Protein AF-A0A6L9IGJ8-F1 (afdb_monomer)

Sequence (249 aa):
MVHISHTLEDIVLTRRIPAMIFTGFQESSHWRQETQRYRALARVAQQVCIFAAKPLPHDSTVDALQVALSGDDPLRQEWFVVIVSTTFSVVLCGQDRLEASTSEATRQFDTFWTFEPQIVAHVLDLLEIVIDHYRPDRLGQFQAARQNYPPHPPDAEIVTAFTTELIRFEERLNQELLRAEAQARAGAERFRQVVQSINDHIYVYAFLADGSPQQIYVSPNWISLTGYPLEKATVDWDFWPSLIVPEDR

Secondary structure (DSSP, 8-state):
-HHHHHHHHHHHHHHT--EEEEEEE-S-TTHHHHHHHHHHHTTTSSEEEEEESSPPPTT--S-EEEEE--TT-GGGSEEEEEEEESS-EEEEEEEE-----SSGGG--EEEEEE--HHHHHHHHHHHHHHHHHH-HHHHHHHHHHHHHS---PPPHHHHHHHHHHHHHHHHHHHHHHHHHHHHHHHHHHHHHHHHHH--S--EEEEE-TTS-EEEEEE-TTHHHHHSS-HHHHHH-TTHHHHHS-GGG-

Solvent-accessible surface area (backbone atoms only — not comparable to full-atom values): 14146 Å² total; per-residue (Å²): 109,69,68,59,54,50,52,58,53,44,53,34,59,78,68,54,44,55,22,41,36,39,35,30,45,43,98,56,94,59,53,73,64,53,50,58,49,53,57,56,40,52,75,43,25,81,35,30,37,41,39,25,66,60,79,72,75,85,84,58,96,52,86,54,49,75,43,64,47,64,88,89,47,68,62,51,55,23,38,36,43,36,40,29,23,88,54,34,19,35,36,38,41,26,39,59,70,80,67,93,55,97,43,84,90,68,60,59,55,66,64,54,70,46,43,52,31,69,58,42,47,53,53,50,54,54,49,46,57,52,36,46,74,73,38,53,93,45,38,68,61,51,54,54,49,44,70,77,33,56,59,37,62,55,38,72,67,54,54,51,53,54,50,52,51,52,53,54,49,50,53,50,52,52,52,51,50,54,50,52,52,51,50,52,52,56,47,53,51,51,50,50,53,52,60,72,71,45,95,58,80,47,73,44,69,48,67,47,97,88,66,49,79,41,70,74,44,71,40,82,48,43,34,80,76,70,73,45,66,64,64,51,60,65,75,34,79,66,52,61,66,67,73,47,55,82,92,79,103

Mean predicted aligned error: 10.55 Å

Structure (mmCIF, N/CA/C/O backbone):
data_AF-A0A6L9IGJ8-F1
#
_entry.id   AF-A0A6L9IGJ8-F1
#
loop_
_atom_site.group_PDB
_atom_site.id
_atom_site.type_symbol
_atom_site.label_atom_id
_atom_site.label_alt_id
_atom_site.label_comp_id
_atom_site.label_asym_id
_atom_site.label_entity_id
_atom_site.label_seq_id
_atom_site.pdbx_PDB_ins_code
_atom_site.Cartn_x
_atom_site.Cartn_y
_atom_site.Cartn_z
_atom_site.occupancy
_atom_site.B_iso_or_equiv
_atom_site.auth_seq_id
_atom_site.auth_comp_id
_atom_site.auth_asym_id
_atom_site.auth_atom_id
_atom_site.pdbx_PDB_model_num
ATOM 1 N N . MET A 1 1 ? 0.252 2.130 -3.627 1.00 75.88 1 MET A N 1
ATOM 2 C CA . MET A 1 1 ? -0.592 1.503 -2.587 1.00 75.88 1 MET A CA 1
ATOM 3 C C . MET A 1 1 ? 0.224 0.714 -1.561 1.00 75.88 1 MET A C 1
ATOM 5 O O . MET A 1 1 ? 0.221 1.112 -0.405 1.00 75.88 1 MET A O 1
ATOM 9 N N . VAL A 1 2 ? 0.974 -0.324 -1.963 1.00 81.56 2 VAL A N 1
ATOM 10 C CA . VAL A 1 2 ? 1.732 -1.202 -1.036 1.00 81.56 2 VAL A CA 1
ATOM 11 C C . VAL A 1 2 ? 2.660 -0.431 -0.089 1.00 81.56 2 VAL A C 1
ATOM 13 O O . VAL A 1 2 ? 2.578 -0.627 1.117 1.00 81.56 2 VAL A O 1
ATOM 16 N N . HIS A 1 3 ? 3.466 0.512 -0.596 1.00 86.12 3 HIS A N 1
ATOM 17 C CA . HIS A 1 3 ? 4.354 1.309 0.264 1.00 86.12 3 HIS A CA 1
ATOM 18 C C . HIS A 1 3 ? 3.593 2.084 1.351 1.00 86.12 3 HIS A C 1
ATOM 20 O O . HIS A 1 3 ? 4.024 2.107 2.494 1.00 86.12 3 HIS A O 1
ATOM 26 N N . ILE A 1 4 ? 2.446 2.687 1.012 1.00 89.62 4 ILE A N 1
ATOM 27 C CA . ILE A 1 4 ? 1.636 3.470 1.961 1.00 89.62 4 ILE A CA 1
ATOM 28 C C . ILE A 1 4 ? 1.093 2.562 3.067 1.00 89.62 4 ILE A C 1
ATOM 30 O O . ILE A 1 4 ? 1.206 2.898 4.243 1.00 89.62 4 ILE A O 1
ATOM 34 N N . SER A 1 5 ? 0.560 1.399 2.683 1.00 89.38 5 SER A N 1
ATOM 35 C CA . SER A 1 5 ? 0.131 0.345 3.611 1.00 89.38 5 SER A CA 1
ATOM 36 C C . SER A 1 5 ? 1.266 -0.016 4.566 1.00 89.38 5 SER A C 1
ATOM 38 O O . SER A 1 5 ? 1.129 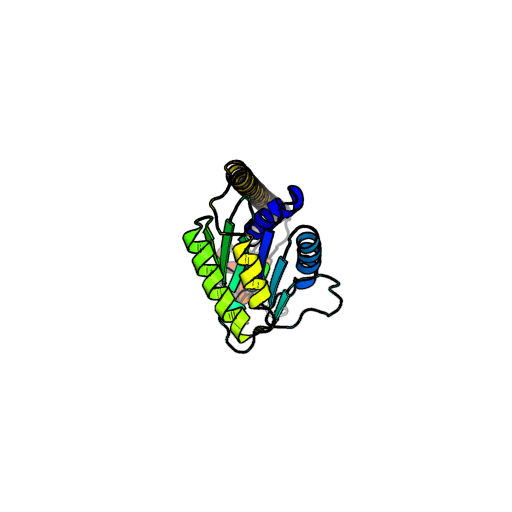0.065 5.789 1.00 89.38 5 SER A O 1
ATOM 40 N N . HIS A 1 6 ? 2.441 -0.304 3.993 1.00 89.81 6 HIS A N 1
ATOM 41 C CA . HIS A 1 6 ? 3.619 -0.684 4.754 1.00 89.81 6 HIS A CA 1
ATOM 42 C C . HIS A 1 6 ? 4.050 0.405 5.736 1.00 89.81 6 HIS A C 1
ATOM 44 O O . HIS A 1 6 ? 4.222 0.106 6.915 1.00 89.81 6 HIS A O 1
ATOM 50 N N . THR A 1 7 ? 4.097 1.667 5.302 1.00 92.75 7 THR A N 1
ATOM 51 C CA . THR A 1 7 ? 4.401 2.814 6.169 1.00 92.75 7 THR A CA 1
ATOM 52 C C . THR A 1 7 ? 3.417 2.924 7.336 1.00 92.75 7 THR A C 1
ATOM 54 O O . THR A 1 7 ? 3.841 3.096 8.478 1.00 92.75 7 THR A O 1
ATOM 57 N N . LEU A 1 8 ? 2.109 2.807 7.083 1.00 93.31 8 LEU A N 1
ATOM 58 C CA . LEU A 1 8 ? 1.090 2.917 8.129 1.00 93.31 8 LEU A CA 1
ATOM 59 C C . LEU A 1 8 ? 1.215 1.801 9.168 1.00 93.31 8 LEU A C 1
ATOM 61 O O . LEU A 1 8 ? 1.179 2.081 10.367 1.00 93.31 8 LEU A O 1
ATOM 65 N N . GLU A 1 9 ? 1.403 0.549 8.746 1.00 92.44 9 GLU A N 1
ATOM 66 C CA . GLU A 1 9 ? 1.531 -0.532 9.726 1.00 92.44 9 GLU A CA 1
ATOM 67 C C . GLU A 1 9 ? 2.950 -0.600 10.349 1.00 92.44 9 GLU A C 1
ATOM 69 O O . GLU A 1 9 ? 3.097 -1.055 11.483 1.00 92.44 9 GLU A O 1
ATOM 74 N N . ASP A 1 10 ? 3.983 -0.020 9.719 1.00 93.62 10 ASP A N 1
ATOM 75 C CA . ASP A 1 10 ? 5.314 0.172 10.328 1.00 93.62 10 ASP A CA 1
ATOM 76 C C . ASP A 1 10 ? 5.292 1.198 11.462 1.00 93.62 10 ASP A C 1
ATOM 78 O O . ASP A 1 10 ? 5.988 1.021 12.468 1.00 93.62 10 ASP A O 1
ATOM 82 N N . ILE A 1 11 ? 4.468 2.244 11.342 1.00 92.94 11 ILE A N 1
ATOM 83 C CA . ILE A 1 11 ? 4.208 3.193 12.433 1.00 92.94 11 ILE A CA 1
ATOM 84 C C . ILE A 1 11 ? 3.651 2.437 13.644 1.00 92.94 11 ILE A C 1
ATOM 86 O O . ILE A 1 11 ? 4.135 2.643 14.759 1.00 92.94 11 ILE A O 1
ATOM 90 N N . VAL A 1 12 ? 2.705 1.513 13.434 1.00 92.69 12 VAL A N 1
ATOM 91 C CA . VAL A 1 12 ? 2.147 0.672 14.506 1.00 92.69 12 VAL A CA 1
ATOM 92 C C . VAL A 1 12 ? 3.216 -0.233 15.120 1.00 92.69 12 VAL A C 1
ATOM 94 O O . VAL A 1 12 ? 3.364 -0.260 16.343 1.00 92.69 12 VAL A O 1
ATOM 97 N N . LEU A 1 13 ? 3.988 -0.946 14.294 1.00 91.88 13 LEU A N 1
ATOM 98 C CA . LEU A 1 13 ? 5.010 -1.894 14.752 1.00 91.88 13 LEU A CA 1
ATOM 99 C C . LEU A 1 13 ? 6.140 -1.212 15.524 1.00 91.88 13 LEU A C 1
ATOM 101 O O . LEU A 1 13 ? 6.476 -1.626 16.634 1.00 91.88 13 LEU A O 1
ATOM 105 N N . THR A 1 14 ? 6.718 -0.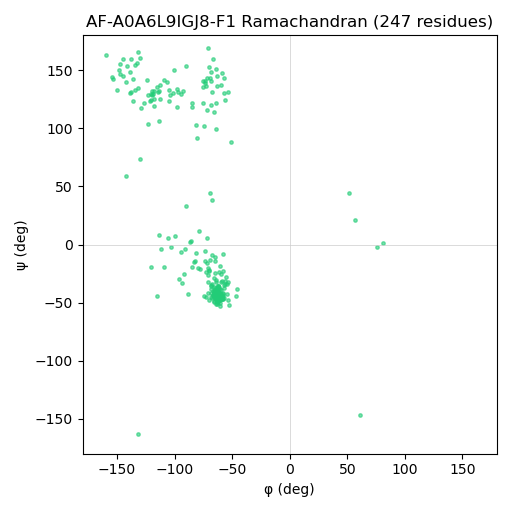163 14.943 1.00 91.56 14 THR A N 1
ATOM 106 C CA . THR A 1 14 ? 7.916 0.503 15.472 1.00 91.56 14 THR A CA 1
ATOM 107 C C . THR A 1 14 ? 7.612 1.224 16.778 1.00 91.56 14 THR A C 1
ATOM 109 O O . THR A 1 14 ? 8.412 1.193 17.712 1.00 91.56 14 THR A O 1
ATOM 112 N N . ARG A 1 15 ? 6.429 1.839 16.870 1.00 91.31 15 ARG A N 1
ATOM 113 C CA . ARG A 1 15 ? 5.987 2.587 18.056 1.00 91.31 15 ARG A CA 1
ATOM 114 C C . ARG A 1 15 ? 5.209 1.728 19.051 1.00 91.31 15 ARG A C 1
ATOM 116 O O . ARG A 1 15 ? 4.852 2.213 20.117 1.00 91.31 15 ARG A O 1
ATOM 123 N N . ARG A 1 16 ? 4.963 0.459 18.711 1.00 90.88 16 ARG A N 1
ATOM 124 C CA . ARG A 1 16 ? 4.187 -0.510 19.496 1.00 90.88 16 ARG A CA 1
ATOM 125 C C . ARG A 1 16 ? 2.812 0.026 19.911 1.00 90.88 16 ARG A C 1
ATOM 127 O O . ARG A 1 16 ? 2.412 -0.118 21.063 1.00 90.88 16 ARG A O 1
ATOM 134 N N . ILE A 1 17 ? 2.116 0.669 18.975 1.00 90.44 17 ILE A N 1
ATOM 135 C CA . ILE A 1 17 ? 0.819 1.306 19.227 1.00 90.44 17 ILE A CA 1
ATOM 136 C C . ILE A 1 17 ? -0.265 0.219 19.324 1.00 90.44 17 ILE A C 1
ATOM 138 O O . ILE A 1 17 ? -0.461 -0.520 18.358 1.00 90.44 17 ILE A O 1
ATOM 142 N N . PRO A 1 18 ? -1.008 0.119 20.440 1.00 90.31 18 PRO A N 1
ATOM 143 C CA . PRO A 1 18 ? -2.175 -0.749 20.511 1.00 90.31 18 PRO A CA 1
ATOM 144 C C . PRO A 1 18 ? -3.245 -0.261 19.529 1.00 90.31 18 PRO A C 1
ATOM 146 O O . PRO A 1 18 ? -3.690 0.885 19.609 1.00 90.31 18 PRO A O 1
ATOM 149 N N . ALA A 1 19 ? -3.654 -1.125 18.605 1.00 91.88 19 ALA A N 1
ATOM 150 C CA . ALA A 1 19 ? -4.614 -0.784 17.562 1.00 91.88 19 ALA A CA 1
ATOM 151 C C . ALA A 1 19 ? -5.533 -1.962 17.220 1.00 91.88 19 ALA A C 1
ATOM 153 O O . ALA A 1 19 ? -5.188 -3.124 17.456 1.00 91.88 19 ALA A O 1
ATOM 154 N N . MET A 1 20 ? -6.677 -1.644 16.622 1.00 91.75 20 MET A N 1
ATOM 155 C CA . MET A 1 20 ? -7.432 -2.557 15.774 1.00 91.75 20 MET A CA 1
ATOM 156 C C . MET A 1 20 ? -6.996 -2.352 14.329 1.00 91.75 20 MET A C 1
ATOM 158 O O . MET A 1 20 ? -6.927 -1.215 13.858 1.00 91.75 20 MET A O 1
ATOM 162 N N . ILE A 1 21 ? -6.714 -3.444 13.629 1.00 92.06 21 ILE A N 1
ATOM 163 C CA . ILE A 1 21 ? -6.313 -3.421 12.223 1.00 92.06 21 ILE A CA 1
ATOM 164 C C . ILE A 1 21 ? -7.281 -4.287 11.433 1.00 92.06 21 ILE A C 1
ATOM 166 O O . ILE A 1 21 ? -7.492 -5.444 11.780 1.00 92.06 21 ILE A O 1
ATOM 170 N N . PHE A 1 22 ? -7.835 -3.745 10.358 1.00 91.56 22 PHE A N 1
ATOM 171 C CA . PHE A 1 22 ? -8.668 -4.465 9.402 1.00 91.56 22 PHE A CA 1
ATOM 172 C C . PHE A 1 22 ? -7.979 -4.422 8.054 1.00 91.56 22 PHE A C 1
ATOM 174 O O . PHE A 1 22 ? -7.546 -3.355 7.626 1.00 91.56 22 PHE A O 1
ATOM 181 N N . THR A 1 23 ? -7.871 -5.559 7.384 1.00 89.25 23 THR A N 1
ATOM 182 C CA . THR A 1 23 ? -7.242 -5.614 6.070 1.00 89.25 23 THR A CA 1
ATOM 183 C C . THR A 1 23 ? -7.955 -6.584 5.146 1.00 89.25 23 THR A C 1
ATOM 185 O O . THR A 1 23 ? -8.373 -7.659 5.576 1.00 89.25 23 THR A O 1
ATOM 188 N N . GLY A 1 24 ? -8.102 -6.192 3.885 1.00 85.56 24 GLY A N 1
ATOM 189 C CA . GLY A 1 24 ? -8.601 -7.041 2.812 1.00 85.56 24 GLY A CA 1
ATOM 190 C C . GLY A 1 24 ? -7.525 -7.281 1.766 1.00 85.56 24 GLY A C 1
ATOM 191 O O . GLY A 1 24 ? -6.843 -6.338 1.359 1.00 85.56 24 GLY A O 1
ATOM 192 N N . PHE A 1 25 ? -7.393 -8.535 1.327 1.00 74.19 25 PHE A N 1
ATOM 193 C CA . PHE A 1 25 ? -6.505 -8.908 0.226 1.00 74.19 25 PHE A CA 1
ATOM 194 C C . PHE A 1 25 ? -7.294 -9.512 -0.929 1.00 74.19 25 PHE A C 1
ATOM 196 O O . PHE A 1 25 ? -8.012 -10.503 -0.761 1.00 74.19 25 PHE A O 1
ATOM 203 N N . GLN A 1 26 ? -7.052 -8.988 -2.128 1.00 65.06 26 GLN A N 1
ATOM 204 C CA . GLN A 1 26 ? -7.329 -9.701 -3.370 1.00 65.06 26 GLN A CA 1
ATOM 205 C C . GLN A 1 26 ? -6.430 -10.949 -3.438 1.00 65.06 26 GLN A C 1
ATOM 207 O O . GLN A 1 26 ? -5.342 -10.955 -2.862 1.00 65.06 26 GLN A O 1
ATOM 212 N N . GLU A 1 27 ? -6.883 -12.010 -4.112 1.00 59.62 27 GLU A N 1
ATOM 213 C CA . GLU A 1 27 ? -6.165 -13.286 -4.279 1.00 59.62 27 GLU A CA 1
ATOM 214 C C . GLU A 1 27 ? -4.722 -13.075 -4.789 1.00 59.62 27 GLU A C 1
ATOM 216 O O . GLU A 1 27 ? -4.479 -13.067 -5.992 1.00 59.62 27 GLU A O 1
ATOM 221 N N . SER A 1 28 ? -3.762 -12.876 -3.879 1.00 52.97 28 SER A N 1
ATOM 222 C CA . SER A 1 28 ? -2.378 -12.539 -4.219 1.00 52.97 28 SER A CA 1
ATOM 223 C C . SER A 1 28 ? -1.454 -13.729 -4.001 1.00 52.97 28 SER A C 1
ATOM 225 O O . SER A 1 28 ? -1.535 -14.470 -3.013 1.00 52.97 28 SER A O 1
ATOM 227 N N . SER A 1 29 ? -0.517 -13.901 -4.930 1.00 51.62 29 SER A N 1
ATOM 228 C CA . SER A 1 29 ? 0.546 -14.905 -4.839 1.00 51.62 29 SER A CA 1
ATOM 229 C C . SER A 1 29 ? 1.571 -14.580 -3.729 1.00 51.62 29 SER A C 1
ATOM 231 O O . SER A 1 29 ? 2.335 -15.446 -3.290 1.00 51.62 29 SER A O 1
ATOM 233 N N . HIS A 1 30 ? 1.525 -13.348 -3.206 1.00 53.94 30 HIS A N 1
ATOM 234 C CA . HIS A 1 30 ? 2.421 -12.783 -2.195 1.00 53.94 30 HIS A CA 1
ATOM 235 C C . HIS A 1 30 ? 2.016 -13.056 -0.735 1.00 53.94 30 HIS A C 1
ATOM 237 O O . HIS A 1 30 ? 2.738 -12.657 0.183 1.00 53.94 30 HIS A O 1
ATOM 243 N N . TRP A 1 31 ? 0.929 -13.804 -0.496 1.00 57.81 31 TRP A N 1
ATOM 244 C CA . TRP A 1 31 ? 0.383 -14.075 0.843 1.00 57.81 31 TRP A CA 1
ATOM 245 C C . TRP A 1 31 ? 1.431 -14.482 1.898 1.00 57.81 31 TRP A C 1
ATOM 247 O O . TRP A 1 31 ? 1.349 -14.058 3.050 1.00 57.81 31 TRP A O 1
ATOM 257 N N . ARG A 1 32 ? 2.454 -15.274 1.542 1.00 54.84 32 ARG A N 1
ATOM 258 C CA . ARG A 1 32 ? 3.469 -15.721 2.519 1.00 54.84 32 ARG A CA 1
ATOM 259 C C . ARG A 1 32 ? 4.271 -14.572 3.139 1.00 54.84 32 ARG A C 1
ATOM 261 O O . ARG A 1 32 ? 4.600 -14.663 4.319 1.00 54.84 32 ARG A O 1
ATOM 268 N N . GLN A 1 33 ? 4.602 -13.535 2.368 1.00 60.09 33 GLN A N 1
ATOM 269 C CA . GLN A 1 33 ? 5.370 -12.389 2.872 1.00 60.09 33 GLN A CA 1
ATOM 270 C C . GLN A 1 33 ? 4.501 -11.521 3.786 1.00 60.09 33 GLN A C 1
ATOM 272 O O . GLN A 1 33 ? 4.904 -11.220 4.911 1.00 60.09 33 GLN A O 1
ATOM 277 N N . GLU A 1 34 ? 3.266 -11.243 3.368 1.00 69.62 34 GLU A N 1
ATOM 278 C CA . GLU A 1 34 ? 2.291 -10.507 4.179 1.00 69.62 34 GLU A CA 1
ATOM 279 C C . GLU A 1 34 ? 1.941 -11.267 5.472 1.00 69.62 34 GLU A C 1
ATOM 281 O O . GLU A 1 34 ? 1.867 -10.679 6.549 1.00 69.62 34 GLU A O 1
ATOM 286 N N . THR A 1 35 ? 1.877 -12.604 5.441 1.00 67.00 35 THR A N 1
ATOM 287 C CA . THR A 1 35 ? 1.619 -13.430 6.639 1.00 67.00 35 THR A CA 1
ATOM 288 C C . THR A 1 35 ? 2.607 -13.148 7.777 1.00 67.00 35 THR A C 1
ATOM 290 O O . THR A 1 35 ? 2.212 -13.079 8.942 1.00 67.00 35 THR A O 1
ATOM 293 N N . GLN A 1 36 ? 3.905 -13.005 7.481 1.00 71.81 36 GLN A N 1
ATOM 294 C CA . GLN A 1 36 ? 4.911 -12.735 8.515 1.00 71.81 36 GLN A CA 1
ATOM 295 C C . GLN A 1 36 ? 4.703 -11.360 9.156 1.00 71.81 36 GLN A C 1
ATOM 297 O O . GLN A 1 36 ? 4.879 -11.202 10.366 1.00 71.81 36 GLN A O 1
ATOM 302 N N . ARG A 1 37 ? 4.293 -10.385 8.351 1.00 79.12 37 ARG A N 1
ATOM 303 C CA . ARG A 1 37 ? 4.022 -9.024 8.787 1.00 79.12 37 ARG A CA 1
ATOM 304 C C . ARG A 1 37 ? 2.769 -8.948 9.655 1.00 79.12 37 ARG A C 1
ATOM 306 O O . ARG A 1 37 ? 2.848 -8.443 10.772 1.00 79.12 37 ARG A O 1
ATOM 313 N N . TYR A 1 38 ? 1.664 -9.563 9.238 1.00 77.38 38 TYR A N 1
ATOM 314 C CA . TYR A 1 38 ? 0.446 -9.615 10.056 1.00 77.38 38 TYR A CA 1
ATOM 315 C C . TYR A 1 38 ? 0.621 -10.429 11.342 1.00 77.38 38 TYR A C 1
ATOM 317 O O . TYR A 1 38 ? 0.041 -10.084 12.370 1.00 77.38 38 TYR A O 1
ATOM 325 N N . ARG A 1 39 ? 1.508 -11.435 11.349 1.00 76.50 39 ARG A N 1
ATOM 326 C CA . ARG A 1 39 ? 1.956 -12.094 12.591 1.00 76.50 39 ARG A CA 1
ATOM 327 C C . ARG A 1 39 ? 2.683 -11.136 13.532 1.00 76.50 39 ARG A C 1
ATOM 329 O O . ARG A 1 39 ? 2.503 -11.236 14.742 1.00 76.50 39 ARG A O 1
ATOM 336 N N . ALA A 1 40 ? 3.531 -10.252 13.010 1.00 80.94 40 ALA A N 1
ATOM 337 C CA . ALA A 1 40 ? 4.203 -9.245 13.826 1.00 80.94 40 ALA A CA 1
ATOM 338 C C . ALA A 1 40 ? 3.203 -8.204 14.349 1.00 80.94 40 ALA A C 1
ATOM 340 O O . ALA A 1 40 ? 3.245 -7.872 15.532 1.00 80.94 40 ALA A O 1
ATOM 341 N N . LEU A 1 41 ? 2.269 -7.761 13.500 1.00 83.38 41 LEU A N 1
ATOM 342 C CA . LEU A 1 41 ? 1.224 -6.808 13.874 1.00 83.38 41 LEU A CA 1
ATOM 343 C C . LEU A 1 41 ? 0.331 -7.361 14.970 1.00 83.38 41 LEU A C 1
ATOM 345 O O . LEU A 1 41 ? 0.128 -6.686 15.964 1.00 83.38 41 LEU A O 1
ATOM 349 N N . ALA A 1 42 ? -0.118 -8.605 14.867 1.00 81.06 42 ALA A N 1
ATOM 350 C CA . ALA A 1 42 ? -0.980 -9.209 15.875 1.00 81.06 42 ALA A CA 1
ATOM 351 C C . ALA A 1 42 ? -0.308 -9.457 17.240 1.00 81.06 42 ALA A C 1
ATOM 353 O O . ALA A 1 42 ? -0.984 -9.806 18.198 1.00 81.06 42 ALA A O 1
ATOM 354 N N . ARG A 1 43 ? 1.017 -9.281 17.358 1.00 81.00 43 ARG A N 1
ATOM 355 C CA . ARG A 1 43 ? 1.710 -9.263 18.663 1.00 81.00 43 ARG A CA 1
ATOM 356 C C . ARG A 1 43 ? 1.654 -7.898 19.352 1.00 81.00 43 ARG A C 1
ATOM 358 O O . ARG A 1 43 ? 2.027 -7.799 20.516 1.00 81.00 43 ARG A O 1
ATOM 365 N N . VAL A 1 44 ? 1.295 -6.852 18.614 1.00 83.75 44 VAL A N 1
ATOM 366 C CA . VAL A 1 44 ? 1.296 -5.451 19.058 1.00 83.75 44 VAL A CA 1
ATOM 367 C C . VAL A 1 44 ? -0.126 -4.890 19.072 1.00 83.75 44 VAL A C 1
ATOM 369 O O . VAL A 1 44 ? -0.526 -4.225 20.023 1.00 83.75 44 VAL A O 1
ATOM 372 N N . ALA A 1 45 ? -0.881 -5.167 18.013 1.00 81.56 45 ALA A N 1
ATOM 373 C CA . ALA A 1 45 ? -2.284 -4.839 17.862 1.00 81.56 45 ALA A CA 1
ATOM 374 C C . ALA A 1 45 ? -3.132 -5.684 18.817 1.00 81.56 45 ALA A C 1
ATOM 376 O O . ALA A 1 45 ? -2.855 -6.864 19.027 1.00 81.56 45 ALA A O 1
ATOM 377 N N . GLN A 1 46 ? -4.193 -5.084 19.355 1.00 81.19 46 GLN A N 1
ATOM 378 C CA . GLN A 1 46 ? -5.166 -5.807 20.176 1.00 81.19 46 GLN A CA 1
ATOM 379 C C . GLN A 1 46 ? -6.016 -6.753 19.335 1.00 81.19 46 GLN A C 1
ATOM 381 O O . GLN A 1 46 ? -6.461 -7.793 19.810 1.00 81.19 46 GLN A O 1
ATOM 386 N N . GLN A 1 47 ? -6.273 -6.367 18.087 1.00 82.69 47 GLN A N 1
ATOM 387 C CA . GLN A 1 47 ? -7.090 -7.145 17.177 1.00 82.69 47 GLN A CA 1
ATOM 388 C C . GLN A 1 47 ? -6.627 -6.915 15.745 1.00 82.69 47 GLN A C 1
ATOM 390 O O . GLN A 1 47 ? -6.439 -5.778 15.313 1.00 82.69 47 GLN A O 1
ATOM 395 N N . VAL A 1 48 ? -6.475 -8.006 15.000 1.00 85.38 48 VAL A N 1
ATOM 396 C CA . VAL A 1 48 ? -6.238 -7.975 13.556 1.00 85.38 48 VAL A CA 1
ATOM 397 C C . VAL A 1 48 ? -7.367 -8.749 12.894 1.00 85.38 48 VAL A C 1
ATOM 399 O O . VAL A 1 48 ? -7.598 -9.902 13.239 1.00 85.38 48 VAL A O 1
ATOM 402 N N . CYS A 1 49 ? -8.091 -8.122 11.975 1.00 86.88 49 CYS A N 1
ATOM 403 C CA . CYS A 1 49 ? -9.148 -8.738 11.190 1.00 86.88 49 CYS A CA 1
ATOM 404 C C . CYS A 1 49 ? -8.714 -8.812 9.726 1.00 86.88 49 CYS A C 1
ATOM 406 O O . CYS A 1 49 ? -8.339 -7.798 9.138 1.00 86.88 49 CYS A O 1
ATOM 408 N N . ILE A 1 50 ? -8.751 -10.009 9.152 1.00 86.25 50 ILE A N 1
ATOM 409 C CA . ILE A 1 50 ? -8.305 -10.279 7.790 1.00 86.25 50 ILE A CA 1
ATOM 410 C C . ILE A 1 50 ? -9.492 -10.784 6.977 1.00 86.25 50 ILE A C 1
ATOM 412 O O . ILE A 1 50 ? -10.062 -11.833 7.284 1.00 86.25 50 ILE A O 1
ATOM 416 N N . PHE A 1 51 ? -9.827 -10.042 5.927 1.00 86.00 51 PHE A N 1
ATOM 417 C CA . PHE A 1 51 ? -10.850 -10.369 4.946 1.00 86.00 51 PHE A CA 1
ATOM 418 C C . PHE A 1 51 ? -10.167 -10.995 3.726 1.00 86.00 51 PHE A C 1
ATOM 420 O O . PHE A 1 51 ? -9.303 -10.379 3.099 1.00 86.00 51 PHE A O 1
ATOM 427 N N . ALA A 1 52 ? -10.507 -12.244 3.411 1.00 79.81 52 ALA A N 1
ATOM 428 C CA . ALA A 1 52 ? -9.867 -12.983 2.324 1.00 79.81 52 ALA A CA 1
ATOM 429 C C . ALA A 1 52 ? -10.840 -13.956 1.649 1.00 79.81 52 ALA A C 1
ATOM 431 O O . ALA A 1 52 ? -11.688 -14.551 2.305 1.00 79.81 52 ALA A O 1
ATOM 432 N N . ALA A 1 53 ? -10.683 -14.174 0.340 1.00 71.75 53 ALA A N 1
ATOM 433 C CA . ALA A 1 53 ? -11.525 -15.099 -0.432 1.00 71.75 53 ALA A CA 1
ATOM 434 C C . ALA A 1 53 ? -11.296 -16.588 -0.097 1.00 71.75 53 ALA A C 1
ATOM 436 O O . ALA A 1 53 ? -12.152 -17.433 -0.353 1.00 71.75 53 ALA A O 1
ATOM 437 N N . LYS A 1 54 ? -10.125 -16.938 0.451 1.00 66.00 54 LYS A N 1
ATOM 438 C CA . LYS A 1 54 ? -9.797 -18.300 0.897 1.00 66.00 54 LYS A CA 1
ATOM 439 C C . LYS A 1 54 ? -9.384 -18.279 2.367 1.00 66.00 54 LYS A C 1
ATOM 441 O O . LYS A 1 54 ? -8.672 -17.358 2.769 1.00 66.00 54 LYS A O 1
ATOM 446 N N . PRO A 1 55 ? -9.783 -19.292 3.158 1.00 59.50 55 PRO A N 1
ATOM 447 C CA . PRO A 1 55 ? -9.329 -19.417 4.534 1.00 59.50 55 PRO A CA 1
ATOM 448 C C . PRO A 1 55 ? -7.805 -19.545 4.564 1.00 59.50 55 PRO A C 1
ATOM 450 O O . PRO A 1 55 ? -7.205 -20.249 3.744 1.00 59.50 55 PRO A O 1
ATOM 453 N N . LEU A 1 56 ? -7.178 -18.838 5.500 1.00 58.81 56 LEU A N 1
ATOM 454 C CA . LEU A 1 56 ? -5.730 -18.869 5.654 1.00 58.81 56 LEU A CA 1
ATOM 455 C C . LEU A 1 56 ? -5.303 -20.244 6.191 1.00 58.81 56 LEU A C 1
ATOM 457 O O . LEU A 1 56 ? -6.079 -20.896 6.894 1.00 58.81 56 LEU A O 1
ATOM 461 N N . PRO A 1 57 ? -4.075 -20.710 5.899 1.00 56.78 57 PRO A N 1
ATOM 462 C CA . PRO A 1 57 ? -3.569 -21.948 6.480 1.00 56.78 57 PRO A CA 1
ATOM 463 C C . PRO A 1 57 ? -3.677 -21.911 8.012 1.00 56.78 57 PRO A C 1
ATOM 465 O O . PRO A 1 57 ? -3.222 -20.950 8.634 1.00 56.78 57 PRO A O 1
ATOM 468 N N . HIS A 1 58 ? -4.232 -22.970 8.614 1.00 50.53 58 HIS A N 1
ATOM 469 C CA . HIS A 1 58 ? -4.498 -23.091 10.059 1.00 50.53 58 HIS A CA 1
ATOM 470 C C . HIS A 1 58 ? -3.262 -22.945 10.975 1.00 50.53 58 HIS A C 1
ATOM 472 O O . HIS A 1 58 ? -3.415 -22.828 12.186 1.00 50.53 58 HIS A O 1
ATOM 478 N N . ASP A 1 59 ? -2.050 -22.884 10.416 1.00 46.03 59 ASP A N 1
ATOM 479 C CA . ASP A 1 59 ? -0.782 -22.681 11.135 1.00 46.03 59 ASP A CA 1
ATOM 480 C C . ASP A 1 59 ? -0.579 -21.254 11.690 1.00 46.03 59 ASP A C 1
ATOM 482 O O . ASP A 1 59 ? 0.487 -20.906 12.207 1.00 46.03 59 ASP A O 1
ATOM 486 N N . SER A 1 60 ? -1.573 -20.373 11.580 1.00 46.53 60 SER A N 1
ATOM 487 C CA . SER A 1 60 ? -1.544 -19.067 12.231 1.00 46.53 60 SER A CA 1
ATOM 488 C C . SER A 1 60 ? -1.949 -19.199 13.702 1.00 46.53 60 SER A C 1
ATOM 490 O O . SER A 1 60 ? -3.120 -19.074 14.040 1.00 46.53 60 SER A O 1
ATOM 492 N N . THR A 1 61 ? -0.973 -19.384 14.593 1.00 44.59 61 THR A N 1
ATOM 493 C CA . THR A 1 61 ? -1.094 -19.246 16.063 1.00 44.59 61 THR A CA 1
ATOM 494 C C . THR A 1 61 ? -1.344 -17.792 16.500 1.00 44.59 61 THR A C 1
ATOM 496 O O . THR A 1 61 ? -0.733 -17.293 17.443 1.00 44.59 61 THR A O 1
ATOM 499 N N . VAL A 1 62 ? -2.140 -17.060 15.733 1.00 50.53 62 VAL A N 1
ATOM 500 C CA . VAL A 1 62 ? -2.362 -15.628 15.860 1.00 50.53 62 VAL A CA 1
ATOM 501 C C . VAL A 1 62 ? -3.842 -15.430 16.131 1.00 50.53 62 VAL A C 1
ATOM 503 O O . VAL A 1 62 ? -4.652 -15.964 15.377 1.00 50.53 62 VAL A O 1
ATOM 506 N N . ASP A 1 63 ? -4.189 -14.624 17.134 1.00 60.16 63 ASP A N 1
ATOM 507 C CA . ASP A 1 63 ? -5.560 -14.153 17.400 1.00 60.16 63 ASP A CA 1
ATOM 508 C C . ASP A 1 63 ? -6.048 -13.162 16.317 1.00 60.16 63 ASP A C 1
ATOM 510 O O . ASP A 1 63 ? -6.620 -12.109 16.594 1.00 60.16 63 ASP A O 1
ATOM 514 N N . ALA A 1 64 ? -5.793 -13.477 15.046 1.00 68.94 64 ALA A N 1
ATOM 515 C CA . ALA A 1 64 ? -6.323 -12.744 13.915 1.00 68.94 64 ALA A CA 1
ATOM 516 C C . ALA A 1 64 ? -7.722 -13.286 13.595 1.00 68.94 64 ALA A C 1
ATOM 518 O O . ALA A 1 64 ? -7.897 -14.473 13.303 1.00 68.94 64 ALA A O 1
ATOM 519 N N . LEU A 1 65 ? -8.723 -12.411 13.637 1.00 72.38 65 LEU A N 1
ATOM 520 C CA . LEU A 1 65 ? -10.070 -12.710 13.177 1.00 72.38 65 LEU A CA 1
ATOM 521 C C . LEU A 1 65 ? -10.043 -12.874 11.654 1.00 72.38 65 LEU A C 1
ATOM 523 O O . LEU A 1 65 ? -9.686 -11.946 10.940 1.00 72.38 65 LEU A O 1
ATOM 527 N N . GLN A 1 66 ? -10.423 -14.044 11.151 1.00 79.31 66 GLN A N 1
ATOM 528 C CA . GLN A 1 66 ? -10.498 -14.295 9.711 1.00 79.31 66 GLN A CA 1
ATOM 529 C C . GLN A 1 66 ? -11.952 -14.278 9.240 1.00 79.31 66 GLN A C 1
ATOM 531 O O . GLN A 1 66 ? -12.802 -14.985 9.799 1.00 79.31 66 GLN A O 1
ATOM 536 N N . VAL A 1 67 ? -12.208 -13.492 8.197 1.00 81.44 67 VAL A N 1
ATOM 537 C CA . VAL A 1 67 ? -13.491 -13.388 7.502 1.00 81.44 67 VAL A CA 1
ATOM 538 C C . VAL A 1 67 ? -13.298 -13.936 6.090 1.00 81.44 67 VAL A C 1
ATOM 540 O O . VAL A 1 67 ? -12.633 -13.323 5.255 1.00 81.44 67 VAL A O 1
ATOM 543 N N . ALA A 1 68 ? -13.837 -15.133 5.849 1.00 83.25 68 ALA A N 1
ATOM 544 C CA . ALA A 1 68 ? -13.781 -15.781 4.545 1.00 83.25 68 ALA A CA 1
ATOM 545 C C . ALA A 1 68 ? -14.890 -15.214 3.646 1.00 83.25 68 ALA A C 1
ATOM 547 O O . ALA A 1 68 ? -16.057 -15.562 3.813 1.00 83.25 68 ALA A O 1
ATOM 548 N N . LEU A 1 69 ? -14.516 -14.330 2.723 1.00 82.62 69 LEU A N 1
ATOM 549 C CA . LEU A 1 69 ? -15.428 -13.717 1.758 1.00 82.62 69 LEU A CA 1
ATOM 550 C C . LEU A 1 69 ? -15.827 -14.736 0.684 1.00 82.62 69 LEU A C 1
ATOM 552 O O . LEU A 1 69 ? -14.990 -15.513 0.221 1.00 82.62 69 LEU A O 1
ATOM 556 N N . SER A 1 70 ? -17.090 -14.721 0.255 1.00 81.50 70 SER A N 1
ATOM 557 C CA . SER A 1 70 ? -17.623 -15.683 -0.720 1.00 81.50 70 SER A CA 1
ATOM 558 C C . SER A 1 70 ? -18.367 -14.995 -1.865 1.00 81.50 70 SER A C 1
ATOM 560 O O . SER A 1 70 ? -18.791 -13.854 -1.727 1.00 81.50 70 SER A O 1
ATOM 562 N N . GLY A 1 71 ? -18.544 -15.688 -2.996 1.00 80.94 71 GLY A N 1
ATOM 563 C CA . GLY A 1 71 ? -19.316 -15.163 -4.131 1.00 80.94 71 GLY A CA 1
ATOM 564 C C . GLY A 1 71 ? -18.730 -13.874 -4.712 1.00 80.94 71 GLY A C 1
ATOM 565 O O . GLY A 1 71 ? -17.518 -13.684 -4.690 1.00 80.94 71 GLY A O 1
ATOM 566 N N . ASP A 1 72 ? -19.576 -12.982 -5.213 1.00 76.75 72 ASP A N 1
ATOM 567 C CA . ASP A 1 72 ? -19.159 -11.732 -5.866 1.00 76.75 72 ASP A CA 1
ATOM 568 C C . ASP A 1 72 ? -19.023 -10.556 -4.881 1.00 76.75 72 ASP A C 1
ATOM 570 O O . ASP A 1 72 ? -19.312 -9.412 -5.227 1.00 76.75 72 ASP A O 1
ATOM 574 N N . ASP A 1 73 ? -18.615 -10.832 -3.637 1.00 82.19 73 ASP A N 1
ATOM 575 C CA . ASP A 1 73 ? -18.427 -9.799 -2.616 1.00 82.19 73 ASP A CA 1
ATOM 576 C C . ASP A 1 73 ? -17.436 -8.718 -3.103 1.00 82.19 73 ASP A C 1
ATOM 578 O O . ASP A 1 73 ? -16.304 -9.065 -3.471 1.00 82.19 73 ASP A O 1
ATOM 582 N N . PRO A 1 74 ? -17.826 -7.426 -3.110 1.00 79.56 74 PRO A N 1
ATOM 583 C CA . PRO A 1 74 ? -16.984 -6.339 -3.608 1.00 79.56 74 PRO A CA 1
ATOM 584 C C . PRO A 1 74 ? -15.608 -6.278 -2.940 1.00 79.56 74 PRO A C 1
ATOM 586 O O . PRO A 1 74 ? -14.612 -6.015 -3.615 1.00 79.56 74 PRO A O 1
ATOM 589 N N . LEU A 1 75 ? -15.512 -6.636 -1.651 1.00 82.06 75 LEU A N 1
ATOM 590 C CA . LEU A 1 75 ? -14.248 -6.612 -0.912 1.00 82.06 75 LEU A CA 1
ATOM 591 C C . LEU A 1 75 ? -13.217 -7.617 -1.444 1.00 82.06 75 LEU A C 1
ATOM 593 O O . LEU A 1 75 ? -12.038 -7.513 -1.118 1.00 82.06 75 LEU A O 1
ATOM 597 N N . ARG A 1 76 ? -13.614 -8.580 -2.290 1.00 79.12 76 ARG A N 1
ATOM 598 C CA . ARG A 1 76 ? -12.665 -9.470 -2.984 1.00 79.12 76 ARG A CA 1
ATOM 599 C C . ARG A 1 76 ? -11.865 -8.757 -4.075 1.00 79.12 76 ARG A C 1
ATOM 601 O O . ARG A 1 76 ? -10.838 -9.287 -4.493 1.00 79.12 76 ARG A O 1
ATOM 608 N N . GLN A 1 77 ? -12.344 -7.614 -4.566 1.00 75.50 77 GLN A N 1
ATOM 609 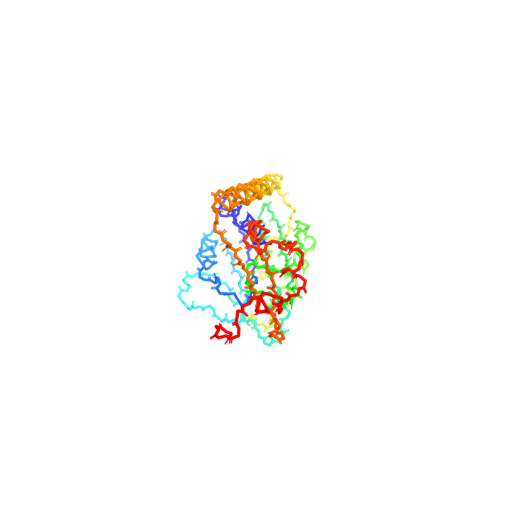C CA . GLN A 1 77 ? -11.697 -6.804 -5.607 1.00 75.50 77 GLN A CA 1
ATOM 610 C C . GLN A 1 77 ? -10.995 -5.564 -5.038 1.00 75.50 77 GLN A C 1
ATOM 612 O O . GLN A 1 77 ? -10.367 -4.808 -5.781 1.00 75.50 77 GLN A O 1
ATOM 617 N N . GLU A 1 78 ? -11.089 -5.364 -3.726 1.00 81.38 78 GLU A N 1
ATOM 618 C CA . GLU A 1 78 ? -10.528 -4.218 -3.030 1.00 81.38 78 GLU A CA 1
ATOM 619 C C . GLU A 1 78 ? -9.327 -4.643 -2.189 1.00 81.38 78 GLU A C 1
ATOM 621 O O . GLU A 1 78 ? -9.304 -5.701 -1.556 1.00 81.38 78 GLU A O 1
ATOM 626 N N . TRP A 1 79 ? -8.316 -3.784 -2.164 1.00 85.56 79 TRP A N 1
ATOM 627 C CA . TRP A 1 79 ? -7.264 -3.836 -1.165 1.00 85.56 79 TRP A CA 1
ATOM 628 C C . TRP A 1 79 ? -7.500 -2.707 -0.184 1.00 85.56 79 TRP A C 1
ATOM 630 O O . TRP A 1 79 ? -7.508 -1.537 -0.568 1.00 85.56 79 TRP A O 1
ATOM 640 N N . PHE A 1 80 ? -7.616 -3.029 1.098 1.00 90.06 80 PHE A N 1
ATOM 641 C CA . PHE A 1 80 ? -7.766 -1.999 2.113 1.00 90.06 80 PHE A CA 1
ATOM 642 C C . PHE A 1 80 ? -6.999 -2.322 3.385 1.00 90.06 80 PHE A C 1
ATOM 644 O O . PHE A 1 80 ? -6.752 -3.482 3.720 1.00 90.06 80 PHE A O 1
ATOM 651 N N . VAL A 1 81 ? -6.643 -1.259 4.098 1.00 92.56 81 VAL A N 1
ATOM 652 C CA . VAL A 1 81 ? -6.113 -1.284 5.454 1.00 92.56 81 VAL A CA 1
ATOM 653 C C . VAL A 1 81 ? -6.800 -0.183 6.245 1.00 92.56 81 VAL A C 1
ATOM 655 O O . VAL A 1 81 ? -6.753 0.990 5.882 1.00 92.56 81 VAL A O 1
ATOM 658 N N . VAL A 1 82 ? -7.434 -0.567 7.345 1.00 95.38 82 VAL A N 1
ATOM 659 C CA . VAL A 1 82 ? -8.020 0.349 8.319 1.00 95.38 82 VAL A CA 1
ATOM 660 C C . VAL A 1 82 ? -7.307 0.129 9.636 1.00 95.38 82 VAL A C 1
ATOM 662 O O . VAL A 1 82 ? -7.256 -0.995 10.130 1.00 95.38 82 VAL A O 1
ATOM 665 N N . ILE A 1 83 ? -6.751 1.191 10.209 1.00 95.69 83 ILE A N 1
ATOM 666 C CA . ILE A 1 83 ? -6.107 1.145 11.524 1.00 95.69 83 ILE A CA 1
ATOM 667 C C . ILE A 1 83 ? -6.842 2.119 12.423 1.00 95.69 83 ILE A C 1
ATOM 669 O O . ILE A 1 83 ? -7.036 3.276 12.058 1.00 95.69 83 ILE A O 1
ATOM 673 N N . VAL A 1 84 ? -7.233 1.653 13.602 1.00 96.25 84 VAL A N 1
ATOM 674 C CA . VAL A 1 84 ? -7.875 2.474 14.626 1.00 96.25 84 VAL A CA 1
ATOM 675 C C . VAL A 1 84 ? -7.130 2.250 15.926 1.00 96.25 84 VAL A C 1
ATOM 677 O O . VAL A 1 84 ? -7.053 1.128 16.423 1.00 96.25 84 VAL A O 1
ATOM 680 N N . SER A 1 85 ? -6.525 3.304 16.454 1.00 94.19 85 SER A N 1
ATOM 681 C CA . SER A 1 85 ? -5.690 3.239 17.654 1.00 94.19 85 SER A CA 1
ATOM 682 C C . SER A 1 85 ? -6.070 4.340 18.640 1.00 94.19 85 SER A C 1
ATOM 684 O O . SER A 1 85 ? -7.150 4.913 18.531 1.00 94.19 85 SER A O 1
ATOM 686 N N . THR A 1 86 ? -5.202 4.628 19.610 1.00 91.19 86 THR A N 1
ATOM 687 C CA . THR A 1 86 ? -5.334 5.785 20.511 1.00 91.19 86 THR A CA 1
ATOM 688 C C . THR A 1 86 ? -4.551 7.016 20.053 1.00 91.19 86 THR A C 1
ATOM 690 O O . THR A 1 86 ? -4.647 8.039 20.718 1.00 91.19 86 THR A O 1
ATOM 693 N N . THR A 1 87 ? -3.738 6.909 18.993 1.00 93.56 87 THR A N 1
ATOM 694 C CA . THR A 1 87 ? -2.895 8.016 18.486 1.00 93.56 87 THR A CA 1
ATOM 695 C C . THR A 1 87 ? -3.191 8.411 17.041 1.00 93.56 87 THR A C 1
ATOM 697 O O . THR A 1 87 ? -2.810 9.491 16.594 1.00 93.56 87 THR A O 1
ATOM 700 N N . PHE A 1 88 ? -3.830 7.529 16.268 1.00 96.31 88 PHE A N 1
ATOM 701 C CA . PHE A 1 88 ? -4.399 7.861 14.967 1.00 96.31 88 PHE A CA 1
ATOM 702 C C . PHE A 1 88 ? -5.464 6.863 14.518 1.00 96.31 88 PHE A C 1
ATOM 704 O O . PHE A 1 88 ? -5.529 5.723 14.994 1.00 96.31 88 PHE A O 1
ATOM 711 N N . SER A 1 89 ? -6.259 7.291 13.541 1.00 97.50 89 SER A N 1
ATOM 712 C CA . SER A 1 89 ? -7.179 6.442 12.787 1.00 97.50 89 SER A CA 1
ATOM 713 C C . SER A 1 89 ? -7.011 6.709 11.299 1.00 97.50 89 SER A C 1
ATOM 715 O O . SER A 1 89 ? -6.919 7.866 10.903 1.00 97.50 89 SER A O 1
ATOM 717 N N . VAL A 1 90 ? -6.946 5.668 10.474 1.00 97.69 90 VAL A N 1
ATOM 718 C CA . VAL A 1 90 ? -6.710 5.806 9.031 1.00 97.69 90 VAL A CA 1
ATOM 719 C C . VAL A 1 90 ? -7.488 4.762 8.247 1.00 97.69 90 VAL A C 1
ATOM 721 O O . VAL A 1 90 ? -7.612 3.618 8.682 1.00 97.69 90 VAL A O 1
ATOM 724 N N . VAL A 1 91 ? -7.958 5.159 7.069 1.00 96.94 91 VAL A N 1
ATOM 725 C CA . VAL A 1 91 ? -8.364 4.249 5.996 1.00 96.94 91 VAL A CA 1
ATOM 726 C C . VAL A 1 91 ? -7.402 4.433 4.837 1.00 96.94 91 VAL A C 1
ATOM 728 O O . VAL A 1 91 ? -7.145 5.560 4.424 1.00 96.94 91 VAL A O 1
ATOM 731 N N . LEU A 1 92 ? -6.905 3.328 4.301 1.00 94.75 92 LEU A N 1
ATOM 732 C CA . LEU A 1 92 ? -6.294 3.219 2.985 1.00 94.75 92 LEU A CA 1
ATOM 733 C C . LEU A 1 92 ? -7.125 2.204 2.205 1.00 94.75 92 LEU A C 1
ATOM 735 O O . LEU A 1 92 ? -7.288 1.080 2.669 1.00 94.75 92 LEU A O 1
ATOM 739 N N . CYS A 1 93 ? -7.636 2.581 1.041 1.00 90.94 93 CYS A N 1
ATOM 740 C CA . CYS A 1 93 ? -8.363 1.673 0.159 1.00 90.94 93 CYS A CA 1
ATOM 741 C C . CYS A 1 93 ? -7.911 1.887 -1.285 1.00 90.94 93 CYS A C 1
ATOM 743 O O . CYS A 1 93 ? -7.635 3.018 -1.692 1.00 90.94 93 CYS A O 1
ATOM 745 N N . GLY A 1 94 ? -7.809 0.800 -2.042 1.00 87.31 94 GLY A N 1
ATOM 746 C CA . GLY A 1 94 ? -7.556 0.806 -3.469 1.00 87.31 94 GLY A CA 1
ATOM 747 C C . GLY A 1 94 ? -8.413 -0.229 -4.180 1.00 87.31 94 GLY A C 1
ATOM 748 O O . GLY A 1 94 ? -8.436 -1.399 -3.796 1.00 87.31 94 GLY A O 1
ATOM 749 N N . GLN A 1 95 ? -9.089 0.208 -5.237 1.00 81.31 95 GLN A N 1
ATOM 750 C CA . GLN A 1 95 ? -9.839 -0.672 -6.123 1.00 81.31 95 GLN A CA 1
ATOM 751 C C . GLN A 1 95 ? -8.983 -1.015 -7.344 1.00 81.31 95 GLN A C 1
ATOM 753 O O . GLN A 1 95 ? -8.388 -0.127 -7.959 1.00 81.31 95 GLN A O 1
ATOM 758 N N . ASP A 1 96 ? -8.897 -2.301 -7.682 1.00 74.38 96 ASP A N 1
ATOM 759 C CA . ASP A 1 96 ? -8.226 -2.748 -8.903 1.00 74.38 96 ASP A CA 1
ATOM 760 C C . ASP A 1 96 ? -9.016 -2.278 -10.134 1.00 74.38 96 ASP A C 1
ATOM 762 O O . ASP A 1 96 ? -10.227 -2.483 -10.221 1.00 74.38 96 ASP A O 1
ATOM 766 N N . ARG A 1 97 ? -8.330 -1.676 -11.109 1.00 70.62 97 ARG A N 1
ATOM 767 C CA . ARG A 1 97 ? -8.949 -1.234 -12.370 1.00 70.62 97 ARG A CA 1
ATOM 768 C C . ARG A 1 97 ? -9.294 -2.391 -13.316 1.00 70.62 97 ARG A C 1
ATOM 770 O O . ARG A 1 97 ? -9.897 -2.152 -14.358 1.00 70.62 97 ARG A O 1
ATOM 777 N N . LEU A 1 98 ? -8.919 -3.631 -12.974 1.00 65.69 98 LEU A N 1
ATOM 778 C CA . LEU A 1 98 ? -9.157 -4.855 -13.759 1.00 65.69 98 LEU A CA 1
ATOM 779 C C . LEU A 1 98 ? -8.594 -4.789 -15.193 1.00 65.69 98 LEU A C 1
ATOM 781 O O . LEU A 1 98 ? -9.005 -5.546 -16.074 1.00 65.69 98 LEU A O 1
ATOM 785 N N . GLU A 1 99 ? -7.632 -3.898 -15.435 1.00 63.16 99 GLU A N 1
ATOM 786 C CA . GLU A 1 99 ? -6.936 -3.794 -16.713 1.00 63.16 99 GLU A CA 1
ATOM 787 C C . GLU A 1 99 ? -5.992 -4.997 -16.895 1.00 63.16 99 GLU A C 1
ATOM 789 O O . GLU A 1 99 ? -5.384 -5.491 -15.939 1.00 63.16 99 GLU A O 1
ATOM 794 N N . ALA A 1 100 ? -5.873 -5.494 -18.132 1.00 55.69 100 ALA A N 1
ATOM 795 C CA . ALA A 1 100 ? -5.027 -6.641 -18.451 1.00 55.69 100 ALA A CA 1
ATOM 796 C C . ALA A 1 100 ? -3.550 -6.312 -18.178 1.00 55.69 100 ALA A C 1
ATOM 798 O O . ALA A 1 100 ? -2.874 -5.679 -18.986 1.00 55.69 100 ALA A O 1
ATOM 799 N N . SER A 1 101 ? -3.051 -6.753 -17.026 1.00 55.62 101 SER A N 1
ATOM 800 C CA . SER A 1 101 ? -1.662 -6.576 -16.619 1.00 55.62 101 SER A CA 1
ATOM 801 C C . SER A 1 101 ? -0.849 -7.834 -16.923 1.00 55.62 101 SER A C 1
ATOM 803 O O . SER A 1 101 ? -1.263 -8.948 -16.605 1.00 55.62 101 SER A O 1
ATOM 805 N N . THR A 1 102 ? 0.335 -7.666 -17.513 1.00 53.38 102 THR A N 1
ATOM 806 C CA . THR A 1 102 ? 1.280 -8.765 -17.788 1.00 53.38 102 THR A CA 1
ATOM 807 C C . THR A 1 102 ? 1.979 -9.274 -16.523 1.00 53.38 102 THR A C 1
ATOM 809 O O . THR A 1 102 ? 2.565 -10.355 -16.543 1.00 53.38 102 THR A O 1
ATOM 812 N N . SER A 1 103 ? 1.910 -8.523 -15.416 1.00 59.34 103 SER A N 1
ATOM 813 C CA . SER A 1 103 ? 2.488 -8.870 -14.114 1.00 59.34 103 SER A CA 1
ATOM 814 C C . SER A 1 103 ? 1.658 -8.315 -12.950 1.00 59.34 103 SER A C 1
ATOM 816 O O . SER A 1 103 ? 1.055 -7.248 -13.050 1.00 59.34 103 SER A O 1
ATOM 818 N N . GLU A 1 104 ? 1.665 -8.996 -11.803 1.00 60.59 104 GLU A N 1
ATOM 819 C CA . GLU A 1 104 ? 1.045 -8.501 -10.562 1.00 60.59 104 GLU A CA 1
ATOM 820 C C . GLU A 1 104 ? 1.655 -7.149 -10.126 1.00 60.59 104 GLU A C 1
ATOM 822 O O . GLU A 1 104 ? 0.946 -6.277 -9.629 1.00 60.59 104 GLU A O 1
ATOM 827 N N . ALA A 1 105 ? 2.941 -6.922 -10.424 1.00 58.84 105 ALA A N 1
ATOM 828 C CA . ALA A 1 105 ? 3.680 -5.708 -10.063 1.00 58.84 105 ALA A CA 1
ATOM 829 C C . ALA A 1 105 ? 3.288 -4.450 -10.864 1.00 58.84 105 ALA A C 1
ATOM 831 O O . ALA A 1 105 ? 3.632 -3.342 -10.460 1.00 58.84 105 ALA A O 1
ATOM 832 N N . THR A 1 106 ? 2.594 -4.608 -11.995 1.00 59.75 106 THR A N 1
ATOM 833 C CA . THR A 1 106 ? 2.165 -3.501 -12.871 1.00 59.75 106 THR A CA 1
ATOM 834 C C . THR A 1 106 ? 0.669 -3.199 -12.764 1.00 59.75 106 THR A C 1
ATOM 836 O O . THR A 1 106 ? 0.168 -2.356 -13.508 1.00 59.75 106 THR A O 1
ATOM 839 N N . ARG A 1 107 ? -0.053 -3.855 -11.839 1.00 67.38 107 ARG A N 1
ATOM 840 C CA . ARG A 1 107 ? -1.470 -3.563 -11.572 1.00 67.38 107 ARG A CA 1
ATOM 841 C C . ARG A 1 107 ? -1.641 -2.140 -11.046 1.00 67.38 107 ARG A C 1
ATOM 843 O O . ARG A 1 107 ? -0.891 -1.690 -10.177 1.00 67.38 107 ARG A O 1
ATOM 850 N N . GLN A 1 108 ? -2.652 -1.451 -11.563 1.00 68.25 108 GLN A N 1
ATOM 851 C CA . GLN A 1 108 ? -2.995 -0.093 -11.163 1.00 68.25 108 GLN A CA 1
ATOM 852 C C . GLN A 1 108 ? -4.243 -0.110 -10.287 1.00 68.25 108 GLN A C 1
ATOM 854 O O . GLN A 1 108 ? -5.236 -0.758 -10.614 1.00 68.25 108 GLN A O 1
ATOM 859 N N . PHE A 1 109 ? -4.169 0.621 -9.178 1.00 74.62 109 PHE A N 1
ATOM 860 C CA . PHE A 1 109 ? -5.249 0.739 -8.209 1.00 74.62 109 PHE A CA 1
ATOM 861 C C . PHE A 1 109 ? -5.669 2.197 -8.102 1.00 74.62 109 PHE A C 1
ATOM 863 O O . PHE 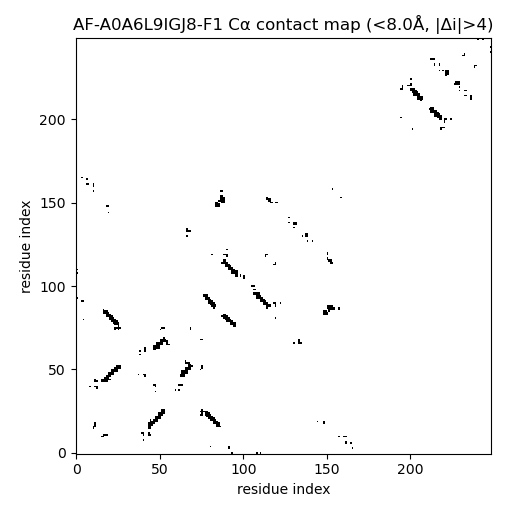A 1 109 ? -4.825 3.058 -7.827 1.00 74.62 109 PHE A O 1
ATOM 870 N N . ASP A 1 110 ? -6.964 2.464 -8.227 1.00 82.50 110 ASP A N 1
ATOM 871 C CA . ASP A 1 110 ? -7.516 3.763 -7.862 1.00 82.50 110 ASP A CA 1
ATOM 872 C C . ASP A 1 110 ? -7.548 3.822 -6.330 1.00 82.50 110 ASP A C 1
ATOM 874 O O . ASP A 1 110 ? -8.356 3.162 -5.678 1.00 82.50 110 ASP A O 1
ATOM 878 N N . THR A 1 111 ? -6.570 4.528 -5.752 1.00 86.62 111 THR A N 1
ATOM 879 C CA . THR A 1 111 ? -6.257 4.484 -4.316 1.00 86.62 111 THR A CA 1
ATOM 880 C C . THR A 1 111 ? -6.567 5.815 -3.646 1.00 86.62 111 THR A C 1
ATOM 882 O O . THR A 1 111 ? -6.169 6.867 -4.147 1.00 86.62 111 THR A O 1
ATOM 885 N N . PHE A 1 112 ? -7.164 5.773 -2.459 1.00 91.31 112 PHE A N 1
ATOM 886 C CA . PHE A 1 112 ? -7.229 6.921 -1.560 1.00 91.31 112 PHE A CA 1
ATOM 887 C C . PHE A 1 112 ? -6.831 6.525 -0.138 1.00 91.31 112 PHE A C 1
ATOM 889 O O . PHE A 1 112 ? -6.939 5.366 0.266 1.00 91.31 112 PHE A O 1
ATOM 896 N N . TRP A 1 113 ? -6.382 7.509 0.638 1.00 94.25 113 TRP A N 1
ATOM 897 C CA . TRP A 1 113 ? -6.231 7.371 2.081 1.00 94.25 113 TRP A CA 1
ATOM 898 C C . TRP A 1 113 ? -6.791 8.593 2.798 1.00 94.25 113 TRP A C 1
ATOM 900 O O . TRP A 1 113 ? -6.842 9.689 2.238 1.00 94.25 113 TRP A O 1
ATOM 910 N N . THR A 1 114 ? -7.208 8.416 4.046 1.00 96.00 114 THR A N 1
ATOM 911 C CA . THR A 1 114 ? -7.695 9.512 4.883 1.00 96.00 114 THR A CA 1
ATOM 912 C C . THR A 1 114 ? -7.511 9.207 6.360 1.00 96.00 114 THR A C 1
ATOM 914 O O . THR A 1 114 ? -7.677 8.065 6.787 1.00 96.00 114 THR A O 1
ATOM 917 N N . PHE A 1 115 ? -7.197 10.244 7.136 1.00 97.12 115 PHE A N 1
ATOM 918 C CA . PHE A 1 115 ? -7.235 10.201 8.598 1.00 97.12 115 PHE A CA 1
ATOM 919 C C . PHE A 1 115 ? -8.517 10.828 9.177 1.00 97.12 115 PHE A C 1
ATOM 921 O O . PHE A 1 115 ? -8.618 11.017 10.387 1.00 97.12 115 PHE A O 1
ATOM 928 N N . GLU A 1 116 ? -9.484 11.193 8.326 1.00 97.44 116 GLU A N 1
ATOM 929 C CA . GLU A 1 116 ? -10.740 11.824 8.741 1.00 97.44 116 GLU A CA 1
ATOM 930 C C . GLU A 1 116 ? -11.575 10.840 9.581 1.00 97.44 116 GLU A C 1
ATOM 932 O O . GLU A 1 116 ? -12.060 9.838 9.037 1.00 97.44 116 GLU A O 1
ATOM 937 N N . PRO A 1 117 ? -11.796 11.104 10.884 1.00 96.44 117 PRO A N 1
ATOM 938 C CA . PRO A 1 117 ? -12.450 10.149 11.777 1.00 96.44 117 PRO A CA 1
ATOM 939 C C . PRO A 1 117 ? -13.862 9.773 11.336 1.00 96.44 117 PRO A C 1
ATOM 941 O O . PRO A 1 117 ? -14.281 8.637 11.541 1.00 96.44 117 PRO A O 1
ATOM 944 N N . GLN A 1 118 ? -14.582 10.702 10.701 1.00 96.62 118 GLN A N 1
ATOM 945 C CA . GLN A 1 118 ? -15.931 10.454 10.190 1.00 96.62 118 GLN A CA 1
ATOM 946 C C . GLN A 1 118 ? -15.929 9.417 9.062 1.00 96.62 118 GLN A C 1
ATOM 948 O O . GLN A 1 118 ? -16.781 8.531 9.037 1.00 96.62 118 GLN A O 1
ATOM 953 N N . ILE A 1 119 ? -14.943 9.486 8.161 1.00 96.62 119 ILE A N 1
ATOM 954 C CA . ILE A 1 119 ? -14.802 8.512 7.073 1.00 96.62 119 ILE A CA 1
ATOM 955 C C . ILE A 1 119 ? -14.360 7.162 7.641 1.00 96.62 119 ILE A C 1
ATOM 957 O O . ILE A 1 119 ? -14.911 6.133 7.258 1.00 96.62 119 ILE A O 1
ATOM 961 N N . VAL A 1 120 ? -13.423 7.155 8.597 1.00 97.19 120 VAL A N 1
ATOM 962 C CA . VAL A 1 120 ? -13.007 5.916 9.272 1.00 97.19 120 VAL A CA 1
ATOM 963 C C . VAL A 1 120 ? -14.200 5.251 9.964 1.00 97.19 120 VAL A C 1
ATOM 965 O O . VAL A 1 120 ? -14.407 4.054 9.795 1.00 97.19 120 VAL A O 1
ATOM 968 N N . ALA A 1 121 ? -15.014 6.016 10.696 1.00 96.12 121 ALA A N 1
ATOM 969 C CA . ALA A 1 121 ? -16.215 5.507 11.350 1.00 96.12 121 ALA A CA 1
ATOM 970 C C . ALA A 1 121 ? -17.199 4.893 10.343 1.00 96.12 121 ALA A C 1
ATOM 972 O O . ALA A 1 121 ? -17.665 3.778 10.563 1.00 96.12 121 ALA A O 1
ATOM 973 N N . HIS A 1 122 ? -17.438 5.572 9.218 1.00 96.25 122 HIS A N 1
ATOM 974 C CA . HIS A 1 122 ? -18.311 5.065 8.163 1.00 96.25 122 HIS A CA 1
ATOM 975 C C . HIS A 1 122 ? -17.805 3.744 7.566 1.00 96.25 122 HIS A C 1
ATOM 977 O O . HIS A 1 122 ? -18.578 2.811 7.370 1.00 96.25 122 HIS A O 1
ATOM 983 N N . VAL A 1 123 ? -16.496 3.625 7.328 1.00 95.06 123 VAL A N 1
ATOM 984 C CA . VAL A 1 123 ? -15.901 2.373 6.839 1.00 95.06 123 VAL A CA 1
ATOM 985 C C . VAL A 1 123 ? -16.032 1.255 7.875 1.00 95.06 123 VAL A C 1
ATOM 987 O O . VAL A 1 123 ? -16.340 0.125 7.506 1.00 95.06 123 VAL A O 1
ATOM 990 N N . LEU A 1 124 ? -15.868 1.543 9.170 1.00 94.81 124 LEU A N 1
ATOM 991 C CA . LEU A 1 124 ? -16.101 0.544 10.220 1.00 94.81 124 LEU A CA 1
ATOM 992 C C . LEU A 1 124 ? -17.557 0.056 10.251 1.00 94.81 124 LEU A C 1
ATOM 994 O O . LEU A 1 124 ? -17.773 -1.125 10.504 1.00 94.81 124 LEU A O 1
ATOM 998 N N . ASP A 1 125 ? -18.538 0.920 9.968 1.00 95.31 125 ASP A N 1
ATOM 999 C CA . ASP A 1 125 ? -19.949 0.520 9.857 1.00 95.31 125 ASP A CA 1
ATOM 1000 C C . ASP A 1 125 ? -20.174 -0.450 8.692 1.00 95.31 125 ASP A C 1
ATOM 1002 O O . ASP A 1 125 ? -20.888 -1.440 8.838 1.00 95.31 125 ASP A O 1
ATOM 1006 N N . LEU A 1 126 ? -19.513 -0.220 7.553 1.00 93.44 126 LEU A N 1
ATOM 1007 C CA . LEU A 1 126 ? -19.555 -1.147 6.418 1.00 93.44 126 LEU A CA 1
ATOM 1008 C C . LEU A 1 126 ? -18.908 -2.494 6.767 1.00 93.44 126 LEU A C 1
ATOM 1010 O O . LEU A 1 126 ? -19.472 -3.547 6.469 1.00 93.44 126 LEU A O 1
ATOM 1014 N N . LEU A 1 127 ? -17.756 -2.475 7.444 1.00 92.50 127 LEU A N 1
ATOM 1015 C CA . LEU A 1 127 ? -17.096 -3.699 7.903 1.00 92.50 127 LEU A CA 1
ATOM 1016 C C . LEU A 1 127 ? -17.946 -4.461 8.929 1.00 92.50 127 LEU A C 1
ATOM 1018 O O . LEU A 1 127 ? -17.909 -5.689 8.941 1.00 92.50 127 LEU A O 1
ATOM 1022 N N . GLU A 1 128 ? -18.732 -3.766 9.755 1.00 93.31 128 GLU A N 1
ATOM 1023 C CA . GLU A 1 128 ? -19.663 -4.395 10.695 1.00 93.31 128 GLU A CA 1
ATOM 1024 C C . GLU A 1 128 ? -20.717 -5.237 9.977 1.00 93.31 128 GLU A C 1
ATOM 1026 O O . GLU A 1 128 ? -20.941 -6.379 10.367 1.00 93.31 128 GLU A O 1
ATOM 1031 N N . ILE A 1 129 ? -21.308 -4.706 8.901 1.00 93.06 129 ILE A N 1
ATOM 1032 C CA . ILE A 1 129 ? -22.307 -5.414 8.083 1.00 93.06 129 ILE A CA 1
ATOM 1033 C C . ILE A 1 129 ? -21.706 -6.700 7.503 1.00 93.06 129 ILE A C 1
ATOM 1035 O O . ILE A 1 129 ? -22.334 -7.760 7.525 1.00 93.06 129 ILE A O 1
ATOM 1039 N N . VAL A 1 130 ? -20.466 -6.625 7.015 1.00 91.25 130 VAL A N 1
ATOM 1040 C CA . VAL A 1 130 ? -19.753 -7.787 6.469 1.00 91.25 130 VAL A CA 1
ATOM 1041 C C . VAL A 1 130 ? -19.449 -8.805 7.573 1.00 91.25 130 VAL A C 1
ATOM 1043 O O . VAL A 1 130 ? -19.659 -10.004 7.391 1.00 91.25 130 VAL A O 1
ATOM 1046 N N . ILE A 1 131 ? -18.991 -8.356 8.744 1.00 90.38 131 ILE A N 1
ATOM 1047 C CA . ILE A 1 131 ? -18.720 -9.243 9.883 1.00 90.38 131 ILE A CA 1
ATOM 1048 C C . ILE A 1 131 ? -20.008 -9.905 10.385 1.00 90.38 131 ILE A C 1
ATOM 1050 O O . ILE A 1 131 ? -19.979 -11.100 10.658 1.00 90.38 131 ILE A O 1
ATOM 1054 N N . ASP A 1 132 ? -21.127 -9.185 10.473 1.00 92.81 132 ASP A N 1
ATOM 1055 C CA . ASP A 1 132 ? -22.425 -9.750 10.864 1.00 92.81 132 ASP A CA 1
ATOM 1056 C C . ASP A 1 132 ? -22.878 -10.848 9.890 1.00 92.81 132 ASP A C 1
ATOM 1058 O O . ASP A 1 132 ? -23.300 -11.925 10.308 1.00 92.81 132 ASP A O 1
ATOM 1062 N N . HIS A 1 133 ? -22.689 -10.629 8.585 1.00 91.44 133 HIS A N 1
ATOM 1063 C CA . HIS A 1 133 ? -23.041 -11.614 7.565 1.00 91.44 133 HIS A CA 1
ATOM 1064 C C . HIS A 1 133 ? -22.196 -12.898 7.646 1.00 91.44 133 HIS A C 1
ATOM 1066 O O . HIS A 1 133 ? -22.737 -14.004 7.607 1.00 91.44 133 HIS A O 1
ATOM 1072 N N . TYR A 1 134 ? -20.869 -12.769 7.748 1.00 89.50 134 TYR A N 1
ATOM 1073 C CA . TYR A 1 134 ? -19.953 -13.912 7.631 1.00 89.50 134 TYR A CA 1
ATOM 1074 C C . TYR A 1 134 ? -19.530 -14.526 8.972 1.00 89.50 134 TYR A C 1
ATOM 1076 O O . TYR A 1 134 ? -19.196 -15.710 9.029 1.00 89.50 134 TYR A O 1
ATOM 1084 N N . ARG A 1 135 ? -19.478 -13.732 10.045 1.00 87.75 135 ARG A N 1
ATOM 1085 C CA . ARG A 1 135 ? -18.980 -14.102 11.383 1.00 87.75 135 ARG A CA 1
ATOM 1086 C C . ARG A 1 135 ? -19.818 -13.449 12.497 1.00 87.75 135 ARG A C 1
ATOM 1088 O O . ARG A 1 135 ? -19.258 -12.754 13.354 1.00 87.75 135 ARG A O 1
ATOM 1095 N N . PRO A 1 136 ? -21.138 -13.716 12.560 1.00 90.56 136 PRO A N 1
ATOM 1096 C CA . PRO A 1 136 ? -22.006 -13.145 13.595 1.00 90.56 136 PRO A CA 1
ATOM 1097 C C . PRO A 1 136 ? -21.562 -13.541 15.013 1.00 90.56 136 PRO A C 1
ATOM 1099 O O . PRO A 1 136 ? -21.756 -12.788 15.965 1.00 90.56 136 PRO A O 1
ATOM 1102 N N . ASP A 1 137 ? -20.866 -14.678 15.162 1.00 89.56 137 ASP A N 1
ATOM 1103 C CA . ASP A 1 137 ? -20.251 -15.122 16.421 1.00 89.56 137 ASP A CA 1
ATOM 1104 C C . ASP A 1 137 ? -19.202 -14.141 16.977 1.00 89.56 137 ASP A C 1
ATOM 1106 O O . ASP A 1 137 ? -18.860 -14.197 18.159 1.00 89.56 137 ASP A O 1
ATOM 1110 N N . ARG A 1 138 ? -18.682 -13.238 16.138 1.00 86.62 138 ARG A N 1
ATOM 1111 C CA . ARG A 1 138 ? -17.622 -12.275 16.473 1.00 86.62 138 ARG A CA 1
ATOM 1112 C C . ARG A 1 138 ? -18.092 -10.831 16.490 1.00 86.62 138 ARG A C 1
ATOM 1114 O O . ARG A 1 138 ? -17.318 -9.969 16.907 1.00 86.62 138 ARG A O 1
ATOM 1121 N N . LEU A 1 139 ? -19.349 -10.573 16.133 1.00 89.00 139 LEU A N 1
ATOM 1122 C CA . LEU A 1 139 ? -19.914 -9.228 16.104 1.00 89.00 139 LEU A CA 1
ATOM 1123 C C . LEU A 1 139 ? -19.804 -8.531 17.468 1.00 89.00 139 LEU A C 1
ATOM 1125 O O . LEU A 1 139 ? -19.309 -7.411 17.550 1.00 89.00 139 LEU A O 1
ATOM 1129 N N . GLY A 1 140 ? -20.158 -9.221 18.558 1.00 89.00 140 GLY A N 1
ATOM 1130 C CA . GLY A 1 140 ? -20.060 -8.652 19.908 1.00 89.00 140 GLY A CA 1
ATOM 1131 C C . GLY A 1 140 ? -18.621 -8.310 20.322 1.00 89.00 140 GLY A C 1
ATOM 1132 O O . GLY A 1 140 ? -18.385 -7.279 20.948 1.00 89.00 140 GLY A O 1
ATOM 1133 N N . GLN A 1 141 ? -17.642 -9.135 19.926 1.00 86.56 141 GLN A N 1
ATOM 1134 C CA . GLN A 1 141 ? -16.220 -8.858 20.165 1.00 86.56 141 GLN A CA 1
ATOM 1135 C C . GLN A 1 141 ? -15.767 -7.612 19.391 1.00 86.56 141 GLN A C 1
ATOM 1137 O O . GLN A 1 141 ? -15.070 -6.766 19.944 1.00 86.56 141 GLN A O 1
ATOM 1142 N N . PHE A 1 142 ? -16.185 -7.489 18.130 1.00 88.25 142 PHE A N 1
ATOM 1143 C CA . PHE A 1 142 ? -15.886 -6.338 17.283 1.00 88.25 142 PHE A CA 1
ATOM 1144 C C . PHE A 1 142 ? -16.514 -5.043 17.820 1.00 88.25 142 PHE A C 1
ATOM 1146 O O . PHE A 1 142 ? -15.813 -4.045 17.968 1.00 88.25 142 PHE A O 1
ATOM 1153 N N . GLN A 1 143 ? -17.794 -5.062 18.197 1.00 90.69 143 GLN A N 1
ATOM 1154 C CA . GLN A 1 143 ? -18.480 -3.902 18.777 1.00 90.69 143 GLN A CA 1
ATOM 1155 C C . GLN A 1 143 ? -17.832 -3.449 20.093 1.00 90.69 143 GLN A C 1
ATOM 1157 O O . GLN A 1 143 ? -17.622 -2.254 20.302 1.00 90.69 143 GLN A O 1
ATOM 1162 N N . ALA A 1 144 ? -17.452 -4.389 20.964 1.00 88.88 144 ALA A N 1
ATOM 1163 C CA . ALA A 1 144 ? -16.731 -4.073 22.196 1.00 88.88 144 ALA A CA 1
ATOM 1164 C C . ALA A 1 144 ? -15.352 -3.449 21.913 1.00 88.88 144 ALA A C 1
ATOM 1166 O O . ALA A 1 144 ? -14.957 -2.481 22.563 1.00 88.88 144 ALA A O 1
ATOM 1167 N N . ALA A 1 145 ? -14.626 -3.960 20.918 1.00 86.12 145 ALA A N 1
ATOM 1168 C CA . ALA A 1 145 ? -13.339 -3.400 20.520 1.00 86.12 145 ALA A CA 1
ATOM 1169 C C . ALA A 1 145 ? -13.486 -1.988 19.916 1.00 86.12 145 ALA A C 1
ATOM 1171 O O . ALA A 1 145 ? -12.722 -1.093 20.281 1.00 86.12 145 ALA A O 1
ATOM 1172 N N . ARG A 1 146 ? -14.524 -1.745 19.099 1.00 88.38 146 ARG A N 1
ATOM 1173 C CA . ARG A 1 146 ? -14.883 -0.409 18.582 1.00 88.38 146 ARG A CA 1
ATOM 1174 C C . ARG A 1 146 ? -15.134 0.613 19.685 1.00 88.38 146 ARG A C 1
ATOM 1176 O O . ARG A 1 146 ? -14.737 1.763 19.537 1.00 88.38 146 ARG A O 1
ATOM 1183 N N . GLN A 1 147 ? -15.751 0.208 20.793 1.00 89.31 147 GLN A N 1
ATOM 1184 C CA . GLN A 1 147 ? -15.963 1.100 21.939 1.00 89.31 147 GLN A CA 1
ATOM 1185 C C . GLN A 1 147 ? -14.648 1.489 22.629 1.00 89.31 147 GLN A C 1
ATOM 1187 O O . GLN A 1 147 ? -14.514 2.619 23.093 1.00 89.31 147 GLN A O 1
ATOM 1192 N N . ASN A 1 148 ? -13.667 0.583 22.664 1.00 88.88 148 ASN A N 1
ATOM 1193 C CA . ASN A 1 148 ? -12.352 0.841 23.259 1.00 88.88 148 ASN A CA 1
ATOM 1194 C C . ASN A 1 148 ? -11.427 1.669 22.352 1.00 88.88 148 ASN A C 1
ATOM 1196 O O . ASN A 1 148 ? -10.486 2.289 22.844 1.00 88.88 148 ASN A O 1
ATOM 1200 N N . TYR A 1 149 ? -11.691 1.683 21.045 1.00 89.38 149 TYR A N 1
ATOM 1201 C CA . TYR A 1 149 ? -10.891 2.369 20.032 1.00 89.38 149 TYR A CA 1
ATOM 1202 C C . TYR A 1 149 ? -11.783 3.232 19.126 1.00 89.38 149 TYR A C 1
ATOM 1204 O O . TYR A 1 149 ? -12.036 2.862 17.977 1.00 89.38 149 TYR A O 1
ATOM 1212 N N . PRO A 1 150 ? -12.289 4.377 19.619 1.00 92.50 150 PRO A N 1
ATOM 1213 C CA . PRO A 1 150 ? -13.059 5.294 18.791 1.00 92.50 150 PRO A CA 1
ATOM 1214 C C . PRO A 1 150 ? -12.165 5.969 17.730 1.00 92.50 150 PRO A C 1
ATOM 1216 O O . PRO A 1 150 ? -11.036 6.370 18.043 1.00 92.50 150 PRO A O 1
ATOM 1219 N N . PRO A 1 151 ? -12.656 6.153 16.487 1.00 95.06 151 PRO A N 1
ATOM 1220 C CA . PRO A 1 151 ? -11.945 6.928 15.483 1.00 95.06 151 PRO A CA 1
ATOM 1221 C C . PRO A 1 151 ? -11.665 8.351 15.966 1.00 95.06 151 PRO A C 1
ATOM 1223 O O . PRO A 1 151 ? -12.558 9.058 16.431 1.00 95.06 151 PRO A O 1
ATOM 1226 N N . HIS A 1 152 ? -10.420 8.778 15.828 1.00 93.12 152 HIS A N 1
ATOM 1227 C CA . HIS A 1 152 ? -9.940 10.092 16.242 1.00 93.12 152 HIS A CA 1
ATOM 1228 C C . HIS A 1 152 ? -8.818 10.549 15.290 1.00 93.12 152 HIS A C 1
ATOM 1230 O O . HIS A 1 152 ? -8.199 9.703 14.626 1.00 93.12 152 HIS A O 1
ATOM 1236 N N . PRO A 1 153 ? -8.596 11.871 15.157 1.00 95.31 153 PRO A N 1
ATOM 1237 C CA . PRO A 1 153 ? -7.625 12.409 14.212 1.00 95.31 153 PRO A CA 1
ATOM 1238 C C . PRO A 1 153 ? -6.196 12.015 14.612 1.00 95.31 153 PRO A C 1
ATOM 1240 O O . PRO A 1 153 ? -5.953 11.684 15.770 1.00 95.31 153 PRO A O 1
ATOM 1243 N N . PRO A 1 154 ? -5.242 12.049 13.671 1.00 96.69 154 PRO A N 1
ATOM 1244 C CA . PRO A 1 154 ? -3.881 11.626 13.937 1.00 96.69 154 PRO A CA 1
ATOM 1245 C C . PRO A 1 154 ? -3.156 12.664 14.792 1.00 96.69 154 PRO A C 1
ATOM 1247 O O . PRO A 1 154 ? -3.236 13.868 14.533 1.00 96.69 154 PRO A O 1
ATOM 1250 N N . ASP A 1 155 ? -2.371 12.190 15.754 1.00 96.00 155 ASP A N 1
ATOM 1251 C CA . ASP A 1 155 ? -1.419 13.032 16.465 1.00 96.00 155 ASP A CA 1
ATOM 1252 C C . ASP A 1 155 ? -0.417 13.648 15.477 1.00 96.00 155 ASP A C 1
ATOM 1254 O O . ASP A 1 155 ? -0.010 13.029 14.485 1.00 96.00 155 ASP A O 1
ATOM 1258 N N . ALA A 1 156 ? 0.052 14.863 15.773 1.00 95.44 156 ALA A N 1
ATOM 1259 C CA . ALA A 1 156 ? 1.000 15.581 14.917 1.00 95.44 156 ALA A CA 1
ATOM 1260 C C . ALA A 1 156 ? 2.282 14.773 14.641 1.00 95.44 156 ALA A C 1
ATOM 1262 O O . ALA A 1 156 ? 2.871 14.864 13.559 1.00 95.44 156 ALA A O 1
ATOM 1263 N N . GLU A 1 157 ? 2.699 13.946 15.602 1.00 94.38 157 GLU A N 1
ATOM 1264 C CA . GLU A 1 157 ? 3.843 13.055 15.445 1.00 94.38 157 GLU A CA 1
ATOM 1265 C C . GLU A 1 157 ? 3.600 11.978 14.374 1.00 94.38 157 GLU A C 1
ATOM 1267 O O . GLU A 1 157 ? 4.498 11.683 13.583 1.00 94.38 157 GLU A O 1
ATOM 1272 N N . ILE A 1 158 ? 2.383 11.431 14.299 1.00 95.31 158 ILE A N 1
ATOM 1273 C CA . ILE A 1 158 ? 2.006 10.427 13.298 1.00 95.31 158 ILE A CA 1
ATOM 1274 C C . ILE A 1 158 ? 1.993 11.054 11.906 1.00 95.31 158 ILE A C 1
ATOM 1276 O O . ILE A 1 158 ? 2.592 10.500 10.985 1.00 95.31 158 ILE A O 1
ATOM 1280 N N . VAL A 1 159 ? 1.392 12.240 11.762 1.00 95.31 159 VAL A N 1
ATOM 1281 C CA . VAL A 1 159 ? 1.375 12.978 10.487 1.00 95.31 159 VAL A CA 1
ATOM 1282 C C . VAL A 1 159 ? 2.795 13.283 10.016 1.00 95.31 159 VAL A C 1
ATOM 1284 O O . VAL A 1 159 ? 3.119 13.074 8.846 1.00 95.31 159 VAL A O 1
ATOM 1287 N N . THR A 1 160 ? 3.663 13.728 10.927 1.00 96.00 160 THR A N 1
ATOM 1288 C CA . THR A 1 160 ? 5.064 14.041 10.618 1.00 96.00 160 THR A CA 1
ATOM 1289 C C . THR A 1 160 ? 5.823 12.793 10.178 1.00 96.00 160 THR A C 1
ATOM 1291 O O . THR A 1 160 ? 6.508 12.823 9.154 1.00 96.00 160 THR A O 1
ATOM 1294 N N . ALA A 1 161 ? 5.685 11.686 10.915 1.00 94.00 161 ALA A N 1
ATOM 1295 C CA . ALA A 1 161 ? 6.349 10.425 10.597 1.00 94.00 161 ALA A CA 1
ATOM 1296 C C . ALA A 1 161 ? 5.900 9.883 9.233 1.00 94.00 161 ALA A C 1
ATOM 1298 O O . ALA A 1 161 ? 6.737 9.558 8.393 1.00 94.00 161 ALA A O 1
ATOM 1299 N N . PHE A 1 162 ? 4.590 9.861 8.989 1.00 94.75 162 PHE A N 1
ATOM 1300 C CA . PHE A 1 162 ? 4.011 9.401 7.733 1.00 94.75 162 PHE A CA 1
ATOM 1301 C C . PHE A 1 162 ? 4.458 10.260 6.543 1.00 94.75 162 PHE A C 1
ATOM 1303 O O . PHE A 1 162 ? 4.950 9.735 5.548 1.00 94.75 162 PHE A O 1
ATOM 1310 N N . THR A 1 163 ? 4.370 11.588 6.665 1.00 94.94 163 THR A N 1
ATOM 1311 C CA . THR A 1 163 ? 4.766 12.517 5.593 1.00 94.94 163 THR A CA 1
ATOM 1312 C C . THR A 1 163 ? 6.262 12.422 5.291 1.00 94.94 163 THR A C 1
ATOM 1314 O O . THR A 1 163 ? 6.660 12.424 4.130 1.00 94.94 163 THR A O 1
ATOM 1317 N N . THR A 1 164 ? 7.098 12.282 6.324 1.00 95.38 164 THR A N 1
ATOM 1318 C CA . THR A 1 164 ? 8.551 12.118 6.159 1.00 95.38 164 THR A CA 1
ATOM 1319 C C . THR A 1 164 ? 8.883 10.846 5.382 1.00 95.38 164 THR A C 1
ATOM 1321 O O . THR A 1 164 ? 9.733 10.880 4.494 1.00 95.38 164 THR A O 1
ATOM 1324 N N . GLU A 1 165 ? 8.212 9.732 5.678 1.00 94.81 165 GLU A N 1
ATOM 1325 C CA . GLU A 1 165 ? 8.415 8.487 4.933 1.00 94.81 165 GLU A CA 1
ATOM 1326 C C . GLU A 1 165 ? 7.909 8.574 3.489 1.00 94.81 165 GLU A C 1
ATOM 1328 O O . GLU A 1 165 ? 8.570 8.053 2.591 1.00 94.81 165 GLU A O 1
ATOM 1333 N N . LEU A 1 166 ? 6.810 9.290 3.225 1.00 93.06 166 LEU A N 1
ATOM 1334 C CA . LEU A 1 166 ? 6.359 9.535 1.851 1.00 93.06 166 LEU A CA 1
ATOM 1335 C C . LEU A 1 166 ? 7.378 10.346 1.043 1.00 93.06 166 LEU A C 1
ATOM 1337 O O . LEU A 1 166 ? 7.706 9.952 -0.074 1.00 93.06 166 LEU A O 1
ATOM 1341 N N . ILE A 1 167 ? 7.928 11.419 1.621 1.00 95.81 167 ILE A N 1
ATOM 1342 C CA . ILE A 1 167 ? 8.970 12.230 0.973 1.00 95.81 167 ILE A CA 1
ATOM 1343 C C . ILE A 1 167 ? 10.208 11.371 0.689 1.00 95.81 167 ILE A C 1
ATOM 1345 O O . ILE A 1 167 ? 10.711 11.353 -0.431 1.00 95.81 167 ILE A O 1
ATOM 1349 N N . ARG A 1 168 ? 10.675 10.591 1.673 1.00 94.75 168 ARG A N 1
ATOM 1350 C CA . ARG A 1 168 ? 11.833 9.693 1.501 1.00 94.75 168 ARG A CA 1
ATOM 1351 C C . ARG A 1 168 ? 11.609 8.650 0.414 1.00 94.75 168 ARG A C 1
ATOM 1353 O O . ARG A 1 168 ? 12.546 8.280 -0.294 1.00 94.75 168 ARG A O 1
ATOM 1360 N N . PHE A 1 169 ? 10.393 8.127 0.317 1.00 92.50 169 PHE A N 1
ATOM 1361 C CA . PHE A 1 169 ? 10.040 7.163 -0.709 1.00 92.50 169 PHE A CA 1
ATOM 1362 C C . PHE A 1 169 ? 10.033 7.793 -2.100 1.00 92.50 169 PHE A C 1
ATOM 1364 O O . PHE A 1 169 ? 10.623 7.226 -3.017 1.00 92.50 169 PHE A O 1
ATOM 1371 N N . GLU A 1 170 ? 9.442 8.978 -2.246 1.00 94.06 170 GLU A N 1
ATOM 1372 C CA . GLU A 1 170 ? 9.463 9.738 -3.496 1.00 94.06 170 GLU A CA 1
ATOM 1373 C C . GLU A 1 170 ? 10.899 10.059 -3.933 1.00 94.06 170 GLU A C 1
ATOM 1375 O O . GLU A 1 170 ? 11.277 9.798 -5.076 1.00 94.06 170 GLU A O 1
ATOM 1380 N N . GLU A 1 171 ? 11.739 10.543 -3.014 1.00 95.38 171 GLU A N 1
ATOM 1381 C CA . GLU A 1 171 ? 13.154 10.809 -3.281 1.00 95.38 171 GLU A CA 1
ATOM 1382 C C . GLU A 1 171 ? 13.892 9.550 -3.751 1.00 95.38 171 GLU A C 1
ATOM 1384 O O . GLU A 1 171 ? 14.672 9.608 -4.706 1.00 95.38 171 GLU A O 1
ATOM 1389 N N . ARG A 1 172 ? 13.634 8.400 -3.115 1.00 94.88 172 ARG A N 1
ATOM 1390 C CA . ARG A 1 172 ? 14.226 7.113 -3.502 1.00 94.88 172 ARG A CA 1
ATOM 1391 C C . ARG A 1 172 ? 13.790 6.699 -4.904 1.00 94.88 172 ARG A C 1
ATOM 1393 O O . ARG A 1 172 ? 14.650 6.353 -5.711 1.00 94.88 172 ARG A O 1
ATOM 1400 N N . LEU A 1 173 ? 12.494 6.784 -5.207 1.00 92.44 173 LEU A N 1
ATOM 1401 C CA . LEU A 1 173 ? 11.962 6.477 -6.536 1.00 92.44 173 LEU A CA 1
ATOM 1402 C C . LEU A 1 173 ? 12.571 7.383 -7.608 1.00 92.44 173 LEU A C 1
ATOM 1404 O O . LEU A 1 173 ? 12.982 6.899 -8.660 1.00 92.44 173 LEU A O 1
ATOM 1408 N N . ASN A 1 174 ? 12.692 8.682 -7.332 1.00 95.12 174 ASN A N 1
ATOM 1409 C CA . ASN A 1 174 ? 13.298 9.625 -8.265 1.00 95.12 174 ASN A CA 1
ATOM 1410 C C . ASN A 1 174 ? 14.785 9.305 -8.506 1.00 95.12 174 ASN A C 1
ATOM 1412 O O . ASN A 1 174 ? 15.261 9.310 -9.640 1.00 95.12 174 ASN A O 1
ATOM 1416 N N . GLN A 1 175 ? 15.530 8.949 -7.456 1.00 95.94 175 GLN A N 1
ATOM 1417 C CA . GLN A 1 175 ? 16.926 8.523 -7.596 1.00 95.94 175 GLN A CA 1
ATOM 1418 C C . GLN A 1 175 ? 17.070 7.221 -8.392 1.00 95.94 175 GLN A C 1
ATOM 1420 O O . GLN A 1 175 ? 17.994 7.101 -9.200 1.00 95.94 175 GLN A O 1
ATOM 1425 N N . GLU A 1 176 ? 16.192 6.244 -8.172 1.00 94.88 176 GLU A N 1
ATOM 1426 C CA . GLU A 1 176 ? 16.174 4.993 -8.932 1.00 94.88 176 GLU A CA 1
ATOM 1427 C C . GLU A 1 176 ? 15.850 5.238 -10.407 1.00 94.88 176 GLU A C 1
ATOM 1429 O O . GLU A 1 176 ? 16.557 4.717 -11.271 1.00 94.88 176 GLU A O 1
ATOM 1434 N N . LEU A 1 177 ? 14.874 6.102 -10.698 1.00 95.19 177 LEU A N 1
ATOM 1435 C CA . LEU A 1 177 ? 14.522 6.499 -12.059 1.00 95.19 177 LEU A CA 1
ATOM 1436 C C . LEU A 1 177 ? 15.703 7.166 -12.774 1.00 95.19 177 LEU A C 1
ATOM 1438 O O . LEU A 1 177 ? 16.090 6.740 -13.862 1.00 95.19 177 LEU A O 1
ATOM 1442 N N . LEU A 1 178 ? 16.340 8.154 -12.138 1.00 96.44 178 LEU A N 1
ATOM 1443 C CA . LEU A 1 178 ? 17.507 8.841 -12.701 1.00 96.44 178 LEU A CA 1
ATOM 1444 C C . LEU A 1 178 ? 18.670 7.877 -12.970 1.00 96.44 178 LEU A C 1
ATOM 1446 O O . LEU A 1 178 ? 19.352 7.986 -13.992 1.00 96.44 178 LEU A O 1
ATOM 1450 N N . ARG A 1 179 ? 18.902 6.908 -12.074 1.00 95.94 179 ARG A N 1
ATOM 1451 C CA . ARG A 1 179 ? 19.927 5.871 -12.269 1.00 95.94 179 ARG A CA 1
ATOM 1452 C C . ARG A 1 179 ? 19.576 4.942 -13.424 1.00 95.94 179 ARG A C 1
ATOM 1454 O O . ARG A 1 179 ? 20.462 4.647 -14.225 1.00 95.94 179 ARG A O 1
ATOM 1461 N N . ALA A 1 180 ? 18.324 4.505 -13.524 1.00 95.31 180 ALA A N 1
ATOM 1462 C CA . ALA A 1 180 ? 17.860 3.644 -14.604 1.00 95.31 180 ALA A CA 1
ATOM 1463 C C . ALA A 1 180 ? 17.989 4.344 -15.965 1.00 95.31 180 ALA A C 1
ATOM 1465 O O . ALA A 1 180 ? 18.527 3.762 -16.907 1.00 95.31 180 ALA A O 1
ATOM 1466 N N . GLU A 1 181 ? 17.605 5.620 -16.058 1.00 95.69 181 GLU A N 1
ATOM 1467 C CA . GLU A 1 181 ? 17.790 6.419 -17.272 1.00 95.69 181 GLU A CA 1
ATOM 1468 C C . GLU A 1 181 ? 19.266 6.590 -17.639 1.00 95.69 181 GLU A C 1
ATOM 1470 O O . GLU A 1 181 ? 19.643 6.413 -18.799 1.00 95.69 181 GLU A O 1
ATOM 1475 N N . ALA A 1 182 ? 20.124 6.913 -16.668 1.00 95.94 182 ALA A N 1
ATOM 1476 C CA . ALA A 1 182 ? 21.555 7.067 -16.909 1.00 95.94 182 ALA A CA 1
ATOM 1477 C C . ALA A 1 182 ? 22.193 5.751 -17.383 1.00 95.94 182 ALA A C 1
ATOM 1479 O O . ALA A 1 182 ? 22.992 5.750 -18.321 1.00 95.94 182 ALA A O 1
ATOM 1480 N N . GLN A 1 183 ? 21.809 4.622 -16.780 1.00 95.06 183 GLN A N 1
ATOM 1481 C CA . GLN A 1 183 ? 22.252 3.294 -17.199 1.00 95.06 183 GLN A CA 1
ATOM 1482 C C . GLN A 1 183 ? 21.760 2.946 -18.606 1.00 95.06 183 GLN A C 1
ATOM 1484 O O . GLN A 1 183 ? 22.549 2.440 -19.406 1.00 95.06 183 GLN A O 1
ATOM 1489 N N . ALA A 1 184 ? 20.503 3.261 -18.934 1.00 94.69 184 ALA A N 1
ATOM 1490 C CA . ALA A 1 184 ? 19.946 3.056 -20.266 1.00 94.69 184 ALA A CA 1
ATOM 1491 C C . ALA A 1 184 ? 20.689 3.890 -21.323 1.00 94.69 184 ALA A C 1
ATOM 1493 O O . ALA A 1 184 ? 21.096 3.353 -22.355 1.00 94.69 184 ALA A O 1
ATOM 1494 N N . ARG A 1 185 ? 20.958 5.174 -21.042 1.00 95.00 185 ARG A N 1
ATOM 1495 C CA . ARG A 1 185 ? 21.734 6.058 -21.932 1.00 95.00 185 ARG A CA 1
ATOM 1496 C C . ARG A 1 185 ? 23.161 5.547 -22.132 1.00 95.00 185 ARG A C 1
ATOM 1498 O O . ARG A 1 185 ? 23.585 5.359 -23.270 1.00 95.00 185 ARG A O 1
ATOM 1505 N N . ALA A 1 186 ? 23.869 5.226 -21.049 1.00 95.19 186 ALA A N 1
ATOM 1506 C CA . ALA A 1 186 ? 25.227 4.684 -21.118 1.00 95.19 186 ALA A CA 1
ATOM 1507 C C . ALA A 1 186 ? 25.286 3.303 -21.803 1.00 95.19 186 ALA A C 1
ATOM 1509 O O . ALA A 1 186 ? 26.292 2.939 -22.414 1.00 95.19 186 ALA A O 1
ATOM 1510 N N . GLY A 1 187 ? 24.229 2.495 -21.687 1.00 94.12 187 GLY A N 1
ATOM 1511 C CA . GLY A 1 187 ? 24.070 1.242 -22.427 1.00 94.12 187 GLY A CA 1
ATOM 1512 C C . GLY A 1 187 ? 23.928 1.480 -23.931 1.00 94.12 187 GLY A C 1
ATOM 1513 O O . GLY A 1 187 ? 24.673 0.891 -24.714 1.00 94.12 187 GLY A O 1
ATOM 1514 N N . ALA A 1 188 ? 23.036 2.391 -24.329 1.00 90.12 188 ALA A N 1
ATOM 1515 C CA . ALA A 1 188 ? 22.807 2.744 -25.729 1.00 90.12 188 ALA A CA 1
ATOM 1516 C C . ALA A 1 188 ? 24.054 3.352 -26.399 1.00 90.12 188 ALA A C 1
ATOM 1518 O O . ALA A 1 188 ? 24.364 3.026 -27.545 1.00 90.12 188 ALA A O 1
ATOM 1519 N N . GLU A 1 189 ? 24.800 4.199 -25.686 1.00 91.88 189 GLU A N 1
ATOM 1520 C CA . GLU A 1 189 ? 26.053 4.778 -26.185 1.00 91.88 189 GLU A CA 1
ATOM 1521 C C . GLU A 1 189 ? 27.141 3.722 -26.381 1.00 91.88 189 GLU A C 1
ATOM 1523 O O . GLU A 1 189 ? 27.763 3.685 -27.444 1.00 91.88 189 GLU A O 1
ATOM 1528 N N . ARG A 1 190 ? 27.328 2.818 -25.409 1.00 90.25 190 ARG A N 1
ATOM 1529 C CA . ARG A 1 190 ? 28.278 1.702 -25.543 1.00 90.25 190 ARG A CA 1
ATOM 1530 C C . ARG A 1 190 ? 27.920 0.790 -26.710 1.00 90.25 190 ARG A C 1
ATOM 1532 O O . ARG A 1 190 ? 28.804 0.441 -27.485 1.00 90.25 190 ARG A O 1
ATOM 1539 N N . PHE A 1 191 ? 26.641 0.449 -26.876 1.00 85.50 191 PHE A N 1
ATOM 1540 C CA . PHE A 1 191 ? 26.187 -0.333 -28.027 1.00 85.50 191 PHE A CA 1
ATOM 1541 C C . PHE A 1 191 ? 26.515 0.375 -29.348 1.00 85.50 191 PHE A C 1
ATOM 1543 O O . PHE A 1 191 ? 27.103 -0.231 -30.241 1.00 85.50 191 PHE A O 1
ATOM 1550 N N . ARG A 1 192 ? 26.216 1.678 -29.451 1.00 84.19 192 ARG A N 1
ATOM 1551 C CA . ARG A 1 192 ? 26.514 2.471 -30.651 1.00 84.19 192 ARG A CA 1
ATOM 1552 C C . ARG A 1 192 ? 28.011 2.498 -30.965 1.00 84.19 192 ARG A C 1
ATOM 1554 O O . ARG A 1 192 ? 28.373 2.300 -32.119 1.00 84.19 192 ARG A O 1
ATOM 1561 N N . GLN A 1 193 ? 28.864 2.707 -29.962 1.00 85.38 193 GLN A N 1
ATOM 1562 C CA . GLN A 1 193 ? 30.320 2.705 -30.134 1.00 85.38 193 GLN A CA 1
ATOM 1563 C C . GLN A 1 193 ? 30.836 1.346 -30.615 1.00 85.38 193 GLN A C 1
ATOM 1565 O O . GLN A 1 193 ? 31.624 1.302 -31.555 1.00 85.38 193 GLN A O 1
ATOM 1570 N N . VAL A 1 194 ? 30.359 0.245 -30.022 1.00 85.00 194 VAL A N 1
ATOM 1571 C CA . VAL A 1 194 ? 30.735 -1.109 -30.450 1.00 85.00 194 VAL A CA 1
ATOM 1572 C C . VAL A 1 194 ? 30.331 -1.329 -31.905 1.00 85.00 194 VAL A C 1
ATOM 1574 O O . VAL A 1 194 ? 31.195 -1.639 -32.720 1.00 85.00 194 VAL A O 1
ATOM 1577 N N . VAL A 1 195 ? 29.070 -1.082 -32.271 1.00 81.38 195 VAL A N 1
ATOM 1578 C CA . VAL A 1 195 ? 28.606 -1.301 -33.652 1.00 81.38 195 VAL A CA 1
ATOM 1579 C C . VAL A 1 195 ? 29.332 -0.409 -34.664 1.00 81.38 195 VAL A C 1
ATOM 1581 O O . VAL A 1 195 ? 29.610 -0.856 -35.769 1.00 81.38 195 VAL A O 1
ATOM 1584 N N . GLN A 1 196 ? 29.677 0.830 -34.306 1.00 74.75 196 GLN A N 1
ATOM 1585 C CA . GLN A 1 196 ? 30.451 1.712 -35.188 1.00 74.75 196 GLN A CA 1
ATOM 1586 C C . GLN A 1 196 ? 31.926 1.307 -35.312 1.00 74.75 196 GLN A C 1
ATOM 1588 O O . GLN A 1 196 ? 32.566 1.671 -36.292 1.00 74.75 196 GLN A O 1
ATOM 1593 N N . SER A 1 197 ? 32.473 0.588 -34.328 1.00 79.94 197 SER A N 1
ATOM 1594 C CA . SER A 1 197 ? 33.874 0.149 -34.332 1.00 79.94 197 SER A CA 1
ATOM 1595 C C . SER A 1 197 ? 34.112 -1.160 -35.090 1.00 79.94 197 SER A C 1
ATOM 1597 O O . SER A 1 197 ? 35.248 -1.445 -35.466 1.00 79.94 197 SER A O 1
ATOM 1599 N N . ILE A 1 198 ? 33.063 -1.959 -35.311 1.00 79.62 198 ILE A N 1
ATOM 1600 C CA . ILE A 1 198 ? 33.143 -3.238 -36.019 1.00 79.62 198 ILE A CA 1
ATOM 1601 C C . ILE A 1 198 ? 32.816 -3.002 -37.501 1.00 79.62 198 ILE A C 1
ATOM 1603 O O . ILE A 1 198 ? 31.781 -2.433 -37.836 1.00 79.62 198 ILE A O 1
ATOM 1607 N N . ASN A 1 199 ? 33.674 -3.491 -38.397 1.00 71.31 199 ASN A N 1
ATOM 1608 C CA . ASN A 1 199 ? 33.452 -3.465 -39.851 1.00 71.31 199 ASN A CA 1
ATOM 1609 C C . ASN A 1 199 ? 32.489 -4.562 -40.347 1.00 71.31 199 ASN A C 1
ATOM 1611 O O . ASN A 1 199 ? 32.389 -4.791 -41.550 1.00 71.31 199 ASN A O 1
ATOM 1615 N N . ASP A 1 200 ? 31.787 -5.246 -39.449 1.00 80.88 200 ASP A N 1
ATOM 1616 C CA . ASP A 1 200 ? 30.841 -6.305 -39.779 1.00 80.88 200 ASP A CA 1
ATOM 1617 C C . ASP A 1 200 ? 29.444 -5.717 -39.978 1.00 80.88 200 ASP A C 1
ATOM 1619 O O . ASP A 1 200 ? 29.073 -4.662 -39.447 1.00 80.88 200 ASP A O 1
ATOM 1623 N N . HIS A 1 201 ? 28.638 -6.407 -40.776 1.00 82.62 201 HIS A N 1
ATOM 1624 C CA . HIS A 1 201 ? 27.237 -6.067 -40.928 1.00 82.62 201 HIS A CA 1
ATOM 1625 C C . HIS A 1 201 ? 26.412 -6.715 -39.812 1.00 82.62 201 HIS A C 1
ATOM 1627 O O . HIS A 1 201 ? 26.370 -7.938 -39.697 1.00 82.62 201 HIS A O 1
ATOM 1633 N N . ILE A 1 202 ? 25.758 -5.893 -38.987 1.00 85.31 202 ILE A N 1
ATOM 1634 C CA . ILE A 1 202 ? 24.923 -6.343 -37.867 1.00 85.31 202 ILE A CA 1
ATOM 1635 C C . ILE A 1 202 ? 23.487 -5.944 -38.174 1.00 85.31 202 ILE A C 1
ATOM 1637 O O . ILE A 1 202 ? 23.220 -4.787 -38.491 1.00 85.31 202 ILE A O 1
ATOM 1641 N N . TYR A 1 203 ? 22.560 -6.881 -38.036 1.00 85.75 203 TYR A N 1
ATOM 1642 C CA . TYR A 1 203 ? 21.142 -6.648 -38.263 1.00 85.75 203 TYR A CA 1
ATOM 1643 C C . TYR A 1 203 ? 20.311 -7.356 -37.191 1.00 85.75 203 TYR A C 1
ATOM 1645 O O . TYR A 1 203 ? 20.708 -8.388 -36.653 1.00 85.75 203 TYR A O 1
ATOM 1653 N N . VAL A 1 204 ? 19.163 -6.774 -36.854 1.00 88.19 204 VAL A N 1
ATOM 1654 C CA . VAL A 1 204 ? 18.176 -7.339 -35.929 1.00 88.19 204 VAL A CA 1
ATOM 1655 C C . VAL A 1 204 ? 16.805 -7.166 -36.559 1.00 88.19 204 VAL A C 1
ATOM 1657 O O . VAL A 1 204 ? 16.471 -6.072 -37.014 1.00 88.19 204 VAL A O 1
ATOM 1660 N N . TYR A 1 205 ? 16.005 -8.223 -36.559 1.00 89.38 205 TYR A N 1
ATOM 1661 C CA . TYR A 1 205 ? 14.627 -8.209 -37.033 1.00 89.38 205 TYR A CA 1
ATOM 1662 C C . TYR A 1 205 ? 13.737 -9.009 -36.082 1.00 89.38 205 TYR A C 1
ATOM 1664 O O . TYR A 1 205 ? 14.227 -9.832 -35.307 1.00 89.38 205 TYR A O 1
ATOM 1672 N N . ALA A 1 206 ? 12.436 -8.757 -36.134 1.00 89.56 206 ALA A N 1
ATOM 1673 C CA . ALA A 1 206 ? 11.424 -9.544 -35.441 1.00 89.56 206 ALA A CA 1
ATOM 1674 C C . ALA A 1 206 ? 10.281 -9.893 -36.389 1.00 89.56 206 ALA A C 1
ATOM 1676 O O . ALA A 1 206 ? 10.151 -9.301 -37.453 1.00 89.56 206 ALA A O 1
ATOM 1677 N N . PHE A 1 207 ? 9.444 -10.839 -35.980 1.00 89.81 207 PHE A N 1
ATOM 1678 C CA . PHE A 1 207 ? 8.174 -11.115 -36.640 1.00 89.81 207 PHE A CA 1
ATOM 1679 C C . PHE A 1 207 ? 7.043 -10.483 -35.833 1.00 89.81 207 PHE A C 1
ATOM 1681 O O . PHE A 1 207 ? 6.974 -10.653 -34.613 1.00 89.81 207 PHE A O 1
ATOM 1688 N N . LEU A 1 208 ? 6.171 -9.744 -36.514 1.00 87.62 208 LEU A N 1
ATOM 1689 C CA . LEU A 1 208 ? 4.937 -9.218 -35.946 1.00 87.62 208 LEU A CA 1
ATOM 1690 C C . LEU A 1 208 ? 3.926 -10.353 -35.718 1.00 87.62 208 LEU A C 1
ATOM 1692 O O . LEU A 1 208 ? 4.105 -11.482 -36.174 1.00 87.62 208 LEU A O 1
ATOM 1696 N N . ALA A 1 209 ? 2.842 -10.058 -34.996 1.00 88.19 209 ALA A N 1
ATOM 1697 C CA . ALA A 1 209 ? 1.819 -11.050 -34.651 1.00 88.19 209 ALA A CA 1
ATOM 1698 C C . ALA A 1 209 ? 1.116 -11.667 -35.878 1.00 88.19 209 ALA A C 1
ATOM 1700 O O . ALA A 1 209 ? 0.597 -12.777 -35.793 1.00 88.19 209 ALA A O 1
ATOM 1701 N N . ASP A 1 210 ? 1.114 -10.965 -37.012 1.00 91.50 210 ASP A N 1
ATOM 1702 C CA . ASP A 1 210 ? 0.595 -11.440 -38.298 1.00 91.50 210 ASP A CA 1
ATOM 1703 C C . ASP A 1 210 ? 1.622 -12.255 -39.111 1.00 91.50 210 ASP A C 1
ATOM 1705 O O . ASP A 1 210 ? 1.331 -12.685 -40.225 1.00 91.50 210 ASP A O 1
ATOM 1709 N N . GLY A 1 211 ? 2.816 -12.486 -38.555 1.00 87.94 211 GLY A N 1
ATOM 1710 C CA . GLY A 1 211 ? 3.910 -13.210 -39.198 1.00 87.94 211 GLY A CA 1
ATOM 1711 C C . GLY A 1 211 ? 4.734 -12.369 -40.172 1.00 87.94 211 GLY A C 1
ATOM 1712 O O . GLY A 1 211 ? 5.674 -12.899 -40.764 1.00 87.94 211 GLY A O 1
ATOM 1713 N N . SER A 1 212 ? 4.430 -11.079 -40.342 1.00 86.38 212 SER A N 1
ATOM 1714 C CA . SER A 1 212 ? 5.233 -10.202 -41.191 1.00 86.38 212 SER A CA 1
ATOM 1715 C C . SER A 1 212 ? 6.575 -9.859 -40.522 1.00 86.38 212 SER A C 1
ATOM 1717 O O . SER A 1 212 ? 6.623 -9.600 -39.314 1.00 86.38 212 SER A O 1
ATOM 1719 N N . PRO A 1 213 ? 7.696 -9.890 -41.264 1.00 86.44 213 PRO A N 1
ATOM 1720 C CA . PRO A 1 213 ? 8.990 -9.506 -40.725 1.00 86.44 213 PRO A CA 1
ATOM 1721 C C . PRO A 1 213 ? 9.097 -7.981 -40.596 1.00 86.44 213 PRO A C 1
ATOM 1723 O O . PRO A 1 213 ? 8.667 -7.223 -41.463 1.00 86.44 213 PRO A O 1
ATOM 1726 N N . GLN A 1 214 ? 9.718 -7.528 -39.513 1.00 85.88 214 GLN A N 1
ATOM 1727 C CA . GLN A 1 214 ? 10.006 -6.132 -39.227 1.00 85.88 214 GLN A CA 1
ATOM 1728 C C . GLN A 1 214 ? 11.496 -5.968 -38.939 1.00 85.88 214 GLN A C 1
ATOM 1730 O O . GLN A 1 214 ? 12.034 -6.545 -37.988 1.00 85.88 214 GLN A O 1
ATOM 1735 N N . GLN A 1 215 ? 12.158 -5.123 -39.724 1.00 85.62 215 GLN A N 1
ATOM 1736 C CA . GLN A 1 215 ? 13.543 -4.749 -39.475 1.00 85.62 215 GLN A CA 1
ATOM 1737 C C . GLN A 1 215 ? 13.624 -3.831 -38.243 1.00 85.62 215 GLN A C 1
ATOM 1739 O O . GLN A 1 215 ? 13.106 -2.717 -38.256 1.00 85.62 215 GLN A O 1
ATOM 1744 N N . ILE A 1 216 ? 14.285 -4.291 -37.177 1.00 85.44 216 ILE A N 1
ATOM 1745 C CA . ILE A 1 216 ? 14.462 -3.535 -35.923 1.00 85.44 216 ILE A CA 1
ATOM 1746 C C . ILE A 1 216 ? 15.713 -2.659 -35.995 1.00 85.44 216 ILE A C 1
ATOM 1748 O O . ILE A 1 216 ? 15.716 -1.517 -35.538 1.00 85.44 216 ILE A O 1
ATOM 1752 N N . TYR A 1 217 ? 16.803 -3.201 -36.536 1.00 83.56 217 TYR A N 1
ATOM 1753 C CA . TYR A 1 217 ? 18.089 -2.518 -36.581 1.00 83.56 217 TYR A CA 1
ATOM 1754 C C . TYR A 1 217 ? 18.938 -3.009 -37.747 1.00 83.56 217 TYR A C 1
ATOM 1756 O O . TYR A 1 217 ? 18.965 -4.203 -38.033 1.00 83.56 217 TYR A O 1
ATOM 1764 N N . VAL A 1 218 ? 19.671 -2.103 -38.388 1.00 85.62 218 VAL A N 1
ATOM 1765 C CA . VAL A 1 218 ? 20.674 -2.410 -39.413 1.00 85.62 218 VAL A CA 1
ATOM 1766 C C . VAL A 1 218 ? 21.890 -1.527 -39.147 1.00 85.62 218 VAL A C 1
ATOM 1768 O O . VAL A 1 218 ? 21.743 -0.321 -38.935 1.00 85.62 218 VAL A O 1
ATOM 1771 N N . SER A 1 219 ? 23.090 -2.110 -39.121 1.00 84.31 219 SER A N 1
ATOM 1772 C CA . SER A 1 219 ? 24.308 -1.358 -38.834 1.00 84.31 219 SER A CA 1
ATOM 1773 C C . SER A 1 219 ? 24.643 -0.379 -39.967 1.00 84.31 219 SER A C 1
ATOM 1775 O O . SER A 1 219 ? 24.401 -0.678 -41.141 1.00 84.31 219 SER A O 1
ATOM 1777 N N . PRO A 1 220 ? 25.266 0.776 -39.658 1.00 79.25 220 PRO A N 1
ATOM 1778 C CA . PRO A 1 220 ? 25.633 1.773 -40.669 1.00 79.25 220 PRO A CA 1
ATOM 1779 C C . PRO A 1 220 ? 26.561 1.240 -41.770 1.00 79.25 220 PRO A C 1
ATOM 1781 O O . PRO A 1 220 ? 26.589 1.780 -42.874 1.00 79.25 220 PRO A O 1
ATOM 1784 N N . ASN A 1 221 ? 27.294 0.158 -41.489 1.00 83.62 221 ASN A N 1
ATOM 1785 C CA . ASN A 1 221 ? 28.205 -0.480 -42.433 1.00 83.62 221 ASN A CA 1
ATOM 1786 C C . ASN A 1 221 ? 27.501 -1.106 -43.657 1.00 83.62 221 ASN A C 1
ATOM 1788 O O . ASN A 1 221 ? 28.156 -1.457 -44.633 1.00 83.62 221 ASN A O 1
ATOM 1792 N N . TRP A 1 222 ? 26.167 -1.205 -43.651 1.00 85.44 222 TRP A N 1
ATOM 1793 C CA . TRP 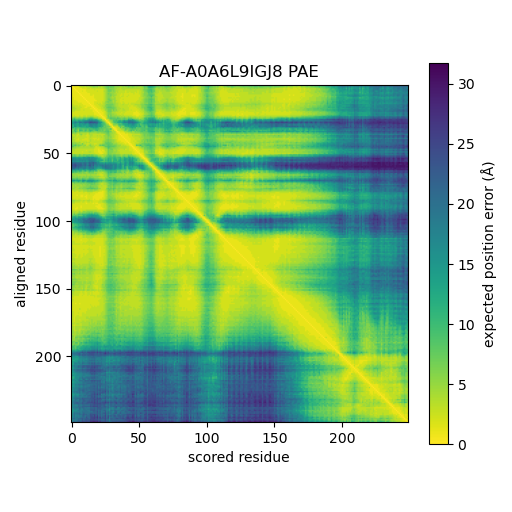A 1 222 ? 25.366 -1.612 -44.811 1.00 85.44 222 TRP A CA 1
ATOM 1794 C C . TRP A 1 222 ? 25.756 -0.901 -46.112 1.00 85.44 222 TRP A C 1
ATOM 1796 O O . TRP A 1 222 ? 25.876 -1.547 -47.152 1.00 85.44 222 TRP A O 1
ATOM 1806 N N . ILE A 1 223 ? 25.963 0.420 -46.059 1.00 84.81 223 ILE A N 1
ATOM 1807 C CA . ILE A 1 223 ? 26.285 1.214 -47.254 1.00 84.81 223 ILE A CA 1
ATOM 1808 C C . ILE A 1 223 ? 27.654 0.800 -47.795 1.00 84.81 223 ILE A C 1
ATOM 1810 O O . ILE A 1 223 ? 27.810 0.624 -48.998 1.00 84.81 223 ILE A O 1
ATOM 1814 N N . SER A 1 224 ? 28.629 0.590 -46.911 1.00 83.50 224 SER A N 1
ATOM 1815 C CA . SER A 1 224 ? 29.961 0.117 -47.292 1.00 83.50 224 SER A CA 1
ATOM 1816 C C . SER A 1 224 ? 29.929 -1.295 -47.881 1.00 83.50 224 SER A C 1
ATOM 1818 O O . SER A 1 224 ? 30.672 -1.574 -48.816 1.00 83.50 224 SER A O 1
ATOM 1820 N N . LEU A 1 225 ? 29.074 -2.180 -47.351 1.00 83.81 225 LEU A N 1
ATOM 1821 C CA . LEU A 1 225 ? 28.952 -3.568 -47.806 1.00 83.81 225 LEU A CA 1
ATOM 1822 C C . LEU A 1 225 ? 28.217 -3.688 -49.148 1.00 83.81 225 LEU A C 1
ATOM 1824 O O . LEU A 1 225 ? 28.625 -4.459 -50.011 1.00 83.81 225 LEU A O 1
ATOM 1828 N N . THR A 1 226 ? 27.110 -2.962 -49.306 1.00 86.44 226 THR A N 1
ATOM 1829 C CA . THR A 1 226 ? 26.152 -3.176 -50.404 1.00 86.44 226 THR A CA 1
ATOM 1830 C C . THR A 1 226 ? 26.161 -2.063 -51.450 1.00 86.44 226 THR A C 1
ATOM 1832 O O . THR A 1 226 ? 25.675 -2.261 -52.560 1.00 86.44 226 THR A O 1
ATOM 1835 N N . GLY A 1 227 ? 26.676 -0.879 -51.107 1.00 87.50 227 GLY A N 1
ATOM 1836 C CA . GLY A 1 227 ? 26.604 0.328 -51.931 1.00 87.50 227 GLY A CA 1
ATOM 1837 C C . GLY A 1 227 ? 25.234 1.018 -51.941 1.00 87.50 227 GLY A C 1
ATOM 1838 O O . GLY A 1 227 ? 25.094 2.069 -52.568 1.00 87.50 227 GLY A O 1
ATOM 1839 N N . TYR A 1 228 ? 24.221 0.472 -51.259 1.00 88.62 228 TYR A N 1
ATOM 1840 C CA . TYR A 1 228 ? 22.865 1.022 -51.250 1.00 88.62 228 TYR A CA 1
ATOM 1841 C C . TYR A 1 228 ? 22.570 1.836 -49.983 1.00 88.62 228 TYR A C 1
ATOM 1843 O O . TYR A 1 228 ? 23.093 1.516 -48.916 1.00 88.62 228 TYR A O 1
ATOM 1851 N N . PRO A 1 229 ? 21.688 2.854 -50.057 1.00 86.88 229 PRO A N 1
ATOM 1852 C CA . PRO A 1 229 ? 21.217 3.573 -48.876 1.00 86.88 229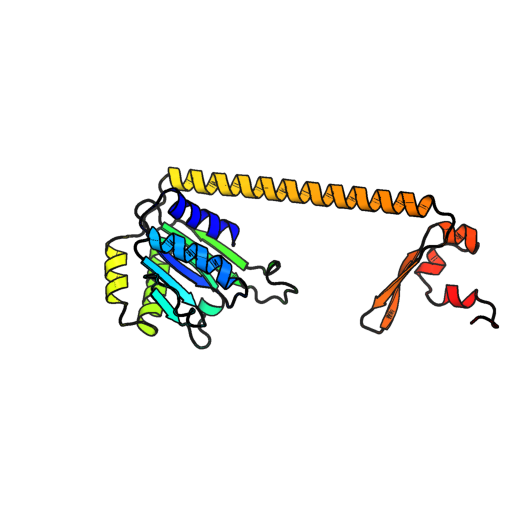 PRO A CA 1
ATOM 1853 C C . PRO A 1 229 ? 20.579 2.630 -47.853 1.00 86.88 229 PRO A C 1
ATOM 1855 O O . PRO A 1 229 ? 19.869 1.692 -48.224 1.00 86.88 229 PRO A O 1
ATOM 1858 N N . LEU A 1 230 ? 20.792 2.917 -46.566 1.00 81.81 230 LEU A N 1
ATOM 1859 C CA . LEU A 1 230 ? 20.245 2.137 -45.450 1.00 81.81 230 LEU A CA 1
ATOM 1860 C C . LEU A 1 230 ? 18.713 2.046 -45.495 1.00 81.81 230 LEU A C 1
ATOM 1862 O O . LEU A 1 230 ? 18.144 1.010 -45.171 1.00 81.81 230 LEU A O 1
ATOM 1866 N N . GLU A 1 231 ? 18.056 3.111 -45.959 1.00 84.31 231 GLU A N 1
ATOM 1867 C CA . GLU A 1 231 ? 16.596 3.209 -46.055 1.00 84.31 231 GLU A CA 1
ATOM 1868 C C . GLU A 1 231 ? 15.982 2.075 -46.884 1.00 84.31 231 GLU A C 1
ATOM 1870 O O . GLU A 1 231 ? 14.901 1.590 -46.551 1.00 84.31 231 GLU A O 1
ATOM 1875 N N . LYS A 1 232 ? 16.687 1.596 -47.921 1.00 81.06 232 LYS A N 1
ATOM 1876 C CA . LYS A 1 232 ? 16.212 0.469 -48.735 1.00 81.06 232 LYS A CA 1
ATOM 1877 C C . LYS A 1 232 ? 16.099 -0.819 -47.924 1.00 81.06 232 LYS A C 1
ATOM 1879 O O . LYS A 1 232 ? 15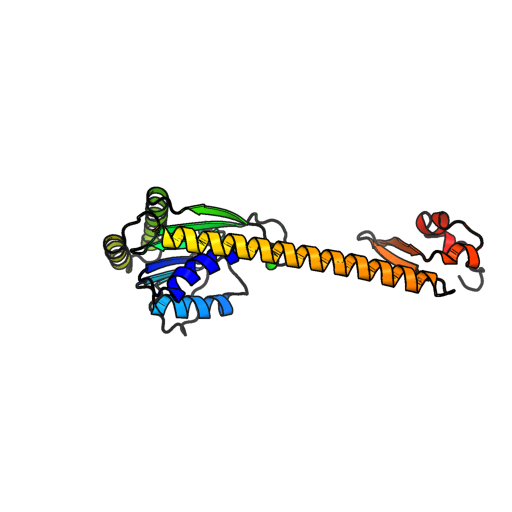.123 -1.533 -48.090 1.00 81.06 232 LYS A O 1
ATOM 1884 N N . ALA A 1 233 ? 17.048 -1.075 -47.024 1.00 75.00 233 ALA A N 1
ATOM 1885 C CA . ALA A 1 233 ? 17.037 -2.258 -46.163 1.00 75.00 233 ALA A CA 1
ATOM 1886 C C . ALA A 1 233 ? 15.945 -2.206 -45.086 1.00 75.00 233 ALA A C 1
ATOM 1888 O O . ALA A 1 233 ? 15.518 -3.237 -44.583 1.00 75.00 233 ALA A O 1
ATOM 1889 N N . THR A 1 234 ? 15.521 -1.005 -44.688 1.00 75.50 234 THR A N 1
ATOM 1890 C CA . THR A 1 234 ? 14.515 -0.819 -43.632 1.00 75.50 234 THR A CA 1
ATOM 1891 C C . THR A 1 234 ? 13.085 -0.736 -44.155 1.00 75.50 234 THR A C 1
ATOM 1893 O O . THR A 1 234 ? 12.157 -1.018 -43.404 1.00 75.50 234 THR A O 1
ATOM 1896 N N . VAL A 1 235 ? 12.898 -0.316 -45.410 1.00 80.44 235 VAL A N 1
ATOM 1897 C CA . VAL A 1 235 ? 11.570 -0.148 -46.025 1.00 80.44 235 VAL A CA 1
ATOM 1898 C C . VAL A 1 235 ? 11.142 -1.396 -46.794 1.00 80.44 235 VAL A C 1
ATOM 1900 O O . VAL A 1 235 ? 9.954 -1.703 -46.828 1.00 80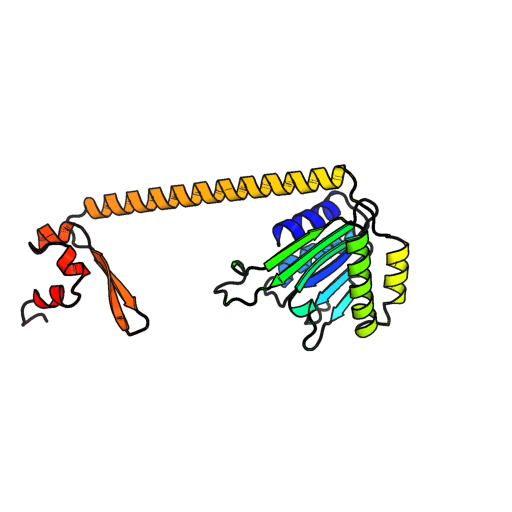.44 235 VAL A O 1
ATOM 1903 N N . ASP A 1 236 ? 12.091 -2.111 -47.397 1.00 84.12 236 ASP A N 1
ATOM 1904 C CA . ASP A 1 236 ? 11.823 -3.274 -48.237 1.00 84.12 236 ASP A CA 1
ATOM 1905 C C . ASP A 1 236 ? 12.568 -4.500 -47.699 1.00 84.12 236 ASP A C 1
ATOM 1907 O O . ASP A 1 236 ? 13.783 -4.637 -47.858 1.00 84.12 236 ASP A O 1
ATOM 1911 N N . TRP A 1 237 ? 11.820 -5.389 -47.044 1.00 82.81 237 TRP A N 1
ATOM 1912 C CA . TRP A 1 237 ? 12.351 -6.629 -46.477 1.00 82.81 237 TRP A CA 1
ATOM 1913 C C . TRP A 1 237 ? 12.948 -7.554 -47.547 1.00 82.81 237 TRP A C 1
ATOM 1915 O O . TRP A 1 237 ? 13.981 -8.189 -47.322 1.00 82.81 237 TRP A O 1
ATOM 1925 N N . ASP A 1 238 ? 12.339 -7.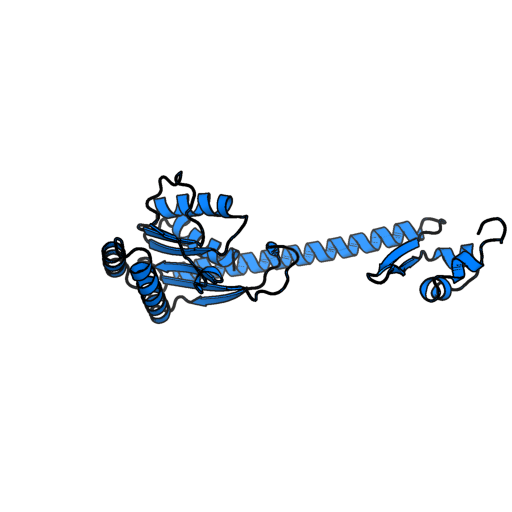593 -48.733 1.00 86.06 238 ASP A N 1
ATOM 1926 C CA . ASP A 1 238 ? 12.740 -8.495 -49.815 1.00 86.06 238 ASP A CA 1
ATOM 1927 C C . ASP A 1 238 ? 13.943 -7.957 -50.605 1.00 86.06 238 ASP A C 1
ATOM 1929 O O . ASP A 1 238 ? 14.541 -8.671 -51.420 1.00 86.06 238 ASP A O 1
ATOM 1933 N N . PHE A 1 239 ? 14.371 -6.720 -50.323 1.00 87.00 239 PHE A N 1
ATOM 1934 C CA . PHE A 1 239 ? 15.511 -6.106 -50.991 1.00 87.00 239 PHE A CA 1
ATOM 1935 C C . PHE A 1 239 ? 16.807 -6.882 -50.754 1.00 87.00 239 PHE A C 1
ATOM 1937 O O . PHE A 1 239 ? 17.543 -7.141 -51.705 1.00 87.00 239 PHE A O 1
ATOM 1944 N N . TRP A 1 240 ? 17.099 -7.287 -49.515 1.00 84.31 240 TRP A N 1
ATOM 1945 C CA . TRP A 1 240 ? 18.332 -8.022 -49.221 1.00 84.31 240 TRP A CA 1
ATOM 1946 C C . TRP A 1 240 ? 18.395 -9.388 -49.933 1.00 84.31 240 TRP A C 1
ATOM 1948 O O . TRP A 1 240 ? 19.365 -9.611 -50.661 1.00 84.31 240 TRP A O 1
ATOM 1958 N N . PRO A 1 241 ? 17.369 -10.263 -49.845 1.00 86.50 241 PRO A N 1
ATOM 1959 C CA . PRO A 1 241 ? 17.312 -11.497 -50.634 1.00 86.50 241 PRO A CA 1
ATOM 1960 C C . PRO A 1 241 ? 17.473 -11.276 -52.143 1.00 86.50 241 PRO A C 1
ATOM 1962 O O . PRO A 1 241 ? 18.062 -12.105 -52.837 1.00 86.50 241 PRO A O 1
ATOM 1965 N N . SER A 1 242 ? 16.998 -10.140 -52.668 1.00 87.00 242 SER A N 1
ATOM 1966 C CA . SER A 1 242 ? 17.143 -9.815 -54.091 1.00 87.00 242 SER A CA 1
ATOM 1967 C C . SER A 1 242 ? 18.600 -9.609 -54.535 1.00 87.00 242 SER A C 1
ATOM 1969 O O . SER A 1 242 ? 18.910 -9.825 -55.709 1.00 87.00 242 SER A O 1
ATOM 1971 N N . LEU A 1 243 ? 19.500 -9.242 -53.614 1.00 85.81 243 LEU A N 1
ATOM 1972 C CA . LEU A 1 243 ? 20.930 -9.060 -53.885 1.00 85.81 243 LEU A CA 1
ATOM 1973 C C . LEU A 1 243 ? 21.719 -10.378 -53.860 1.00 85.81 243 LEU A C 1
ATOM 1975 O O . LEU A 1 243 ? 22.852 -10.412 -54.337 1.00 85.81 243 LEU A O 1
ATOM 1979 N N . ILE A 1 244 ? 21.132 -11.456 -53.329 1.00 86.25 244 ILE A N 1
ATOM 1980 C CA . ILE A 1 244 ? 21.746 -12.787 -53.287 1.00 86.25 244 ILE A CA 1
ATOM 1981 C C . ILE A 1 244 ? 21.674 -13.411 -54.687 1.00 86.25 244 ILE A C 1
ATOM 1983 O O . ILE A 1 244 ? 20.641 -13.323 -55.366 1.00 86.25 244 ILE A O 1
ATOM 1987 N N . VAL A 1 245 ? 22.777 -14.016 -55.137 1.00 87.56 245 VAL A N 1
ATOM 1988 C CA . VAL A 1 245 ? 22.846 -14.695 -56.439 1.00 87.56 245 VAL A CA 1
ATOM 1989 C C . VAL A 1 245 ? 21.877 -15.885 -56.478 1.00 87.56 245 VAL A C 1
ATOM 1991 O O . VAL A 1 245 ? 21.675 -16.519 -55.445 1.00 87.56 245 VAL A O 1
ATOM 1994 N N . PRO A 1 246 ? 21.239 -16.193 -57.624 1.00 87.06 246 PRO A N 1
ATOM 1995 C CA . PRO A 1 246 ? 20.185 -17.209 -57.693 1.00 87.06 246 PRO A CA 1
ATOM 1996 C C . PRO A 1 246 ? 20.590 -18.594 -57.181 1.00 87.06 246 PRO A C 1
ATOM 1998 O O . PRO A 1 246 ? 19.731 -19.338 -56.723 1.00 87.06 246 PRO A O 1
ATOM 2001 N N . GLU A 1 247 ? 21.874 -18.935 -57.267 1.00 90.50 247 GLU A N 1
ATOM 2002 C CA . GLU A 1 247 ? 22.425 -20.207 -56.803 1.00 90.50 247 GLU A CA 1
ATOM 2003 C C . GLU A 1 247 ? 22.438 -20.345 -55.268 1.00 90.50 247 GLU A C 1
ATOM 2005 O O . GLU A 1 247 ? 22.433 -21.471 -54.774 1.00 90.50 247 GLU A O 1
ATOM 2010 N N . ASP A 1 248 ? 22.407 -19.223 -54.539 1.00 79.00 248 ASP A N 1
ATOM 2011 C CA . ASP A 1 248 ? 22.491 -19.142 -53.072 1.00 79.00 248 ASP A CA 1
ATOM 2012 C C . ASP A 1 248 ? 21.183 -18.637 -52.415 1.00 79.00 248 ASP A C 1
ATOM 2014 O O . ASP A 1 248 ? 21.169 -18.335 -51.218 1.00 79.00 248 ASP A O 1
ATOM 2018 N N . ARG A 1 249 ? 20.097 -18.494 -53.191 1.00 72.62 249 ARG A N 1
ATOM 2019 C CA . ARG A 1 249 ? 18.776 -18.048 -52.705 1.00 72.62 249 ARG A CA 1
ATOM 2020 C C . ARG A 1 249 ? 17.961 -19.152 -52.039 1.00 72.62 249 ARG A C 1
ATOM 2022 O O . ARG A 1 249 ? 17.981 -20.300 -52.534 1.00 72.62 249 ARG A O 1
#

Nearest PDB structures (foldseek):
  1xdo-assembly1_A  TM=5.698E-01  e=1.347E-01  Escherichia coli
  1hyu-assembly1_A  TM=4.174E-01  e=1.076E+00  Salmonella enterica subsp. enterica serovar Typhimurium
  4pn0-assembly2_D  TM=2.862E-01  e=3.324E+00  Schizosaccharomyces pombe
  4pn1-assembly3_A  TM=2.584E-01  e=5.672E+00  Schizosaccharomyces pombe

Radius of gyration: 28.35 Å; Cα contacts (8 Å, |Δi|>4): 333; chains: 1; bounding box: 57×39×81 Å

Foldseek 3Di:
DVLLVVLLLVCCLVVLFAKEKEWEDAPDPCVVVVLVSVLSSQVRYPEAEYEYCDDDPPPPPGNYHYFNDDDVPQSNQKTWMWIFTPAFTKIKIWGFPPPDDPDPVPTDTPIDMDRPLVVSVVVLVVVLVSCCVRPVVCSVVSVVVCVVGRRDGHHPVSVVSSVVSVVVVVVVVVVVVVVVVVVVVVVVVVVLVVLVVDLDWDWDWDADPVRDIATPDTGPNCCVVPVDDPVCVHVDVCVVVVPDDPVGD

pLDDT: mean 84.29, std 11.9, range [44.59, 97.69]